Protein AF-A0A2W4VJH7-F1 (afdb_monomer)

Secondary structure (DSSP, 8-state):
----------S-SSHHHHT-HHHHHHHHHHHHHHHS---GGGS-HHHHHHHHHHHHHHHHHHHHHTTTT-S---HHHHHT-HHHHHHHHHHHHHHH------------------------TTS-TT----PPPPP-PPPPPPPPPPPP------PPPPPPPPPPPPPPPPPPPPPPPPPPP---PPP-----PPPPPPPPPP-HHHHHHHHHHHHTTTTTTT--B-GGG-PPPGGGBTTS-HHHHS-HHHHH--TTSPPPTTSTT-S-TTEEEEEEESS-HHHHHHHHHHHTTTTT-EEEEEEEETTEEEEEEE-TTS-EEEEEEEEEETTEEEEEEESS-TT--

Mean predicted aligned error: 19.7 Å

Sequence (345 aa):
MISSHNDASSHRTLKKVFYHPLTLAALGVHAALILTPLNFSRLPLLVKVCVSLTILLAGLLFLVYSGAIARPISPKKILSHPLTWVALGLHALFLTASFSPEPSPIAEEVVEEESAMPVDLLNLSEIATSTPPAEPEAAPPPATPPAEPQLLPTTAPIPTPAPAPTPAPTAAPATPISQPLVNTPAPLQTPQMPIPPQQPAYNPTQDRGIFIQELDSIGEMGLNDLSGLGLPLASAFSKGNAEYFLGPTAIATDFRNPVGVGDADALPPGAASARVIDSQAKDVLKKIKAGYANTGIVFSQVSNYGSEPLYALENTTGETFAFFSLVSFQGSSLMVLWTSNPNGG

Organism: NCBI:txid47253

Nearest PDB structures (foldseek):
  6y2p-assembly1_A  TM=6.210E-01  e=5.633E-01  Escherichia coli K-12
  6y2p-assembly1_B  TM=5.897E-01  e=1.395E+00  Escherichia coli K-12

pLDDT: mean 75.65, std 17.57, range [34.53, 98.5]

Structure (mmCIF, N/CA/C/O backbone):
data_AF-A0A2W4VJH7-F1
#
_entry.id   AF-A0A2W4VJH7-F1
#
loop_
_atom_site.group_PDB
_atom_site.id
_atom_site.type_symbol
_atom_site.label_atom_id
_atom_site.label_alt_id
_atom_site.label_comp_id
_atom_site.label_asym_id
_atom_site.label_entity_id
_atom_site.label_seq_id
_atom_site.pdbx_PDB_ins_code
_atom_site.Cartn_x
_atom_site.Cartn_y
_atom_site.Cartn_z
_atom_site.occupancy
_atom_site.B_iso_or_equiv
_atom_site.auth_seq_id
_atom_site.auth_comp_id
_atom_site.auth_asym_id
_atom_site.auth_atom_id
_atom_site.pdbx_PDB_model_num
ATOM 1 N N . MET A 1 1 ? 31.549 6.182 26.296 1.00 39.53 1 MET A N 1
ATOM 2 C CA . MET A 1 1 ? 31.444 6.140 24.822 1.00 39.53 1 MET A CA 1
ATOM 3 C C . MET A 1 1 ? 32.335 5.015 24.322 1.00 39.53 1 MET A C 1
ATOM 5 O O . MET A 1 1 ? 33.538 5.204 24.234 1.00 39.53 1 MET A O 1
ATOM 9 N N . ILE A 1 2 ? 31.770 3.829 24.101 1.00 34.53 2 ILE A N 1
ATOM 10 C CA . ILE A 1 2 ? 32.470 2.681 23.509 1.00 34.53 2 ILE A CA 1
ATOM 11 C C . ILE A 1 2 ? 31.602 2.258 22.328 1.00 34.53 2 ILE A C 1
ATOM 13 O O . ILE A 1 2 ? 30.455 1.863 22.518 1.00 34.53 2 ILE A O 1
ATOM 17 N N . SER A 1 3 ? 32.124 2.455 21.120 1.00 38.03 3 SER A N 1
ATOM 18 C CA . SER A 1 3 ? 31.459 2.092 19.872 1.00 38.03 3 SER A CA 1
ATOM 19 C C . SER A 1 3 ? 31.711 0.608 19.616 1.00 38.03 3 SER A C 1
ATOM 21 O O . SER A 1 3 ? 32.857 0.201 19.435 1.00 38.03 3 SER A O 1
ATOM 23 N N . SER A 1 4 ? 30.657 -0.203 19.664 1.00 39.59 4 SER A N 1
ATOM 24 C CA . SER A 1 4 ? 30.697 -1.619 19.299 1.00 39.59 4 SER A CA 1
ATOM 25 C C . SER A 1 4 ? 30.180 -1.749 17.867 1.00 39.59 4 SER A C 1
ATOM 27 O O . SER A 1 4 ? 28.991 -1.580 17.604 1.00 39.59 4 SER A O 1
ATOM 29 N N . HIS A 1 5 ? 31.096 -1.977 16.926 1.00 42.12 5 HIS A N 1
ATOM 30 C CA . HIS A 1 5 ? 30.771 -2.416 15.574 1.00 42.12 5 HIS A CA 1
ATOM 31 C C . HIS A 1 5 ? 30.512 -3.924 15.603 1.00 42.12 5 HIS A C 1
ATOM 33 O O . HIS A 1 5 ? 31.426 -4.714 15.825 1.00 42.12 5 HIS A O 1
ATOM 39 N N . ASN A 1 6 ? 29.253 -4.304 15.391 1.00 40.84 6 ASN A N 1
ATOM 40 C CA . ASN A 1 6 ? 28.864 -5.676 15.098 1.00 40.84 6 ASN A CA 1
ATOM 41 C C . ASN A 1 6 ? 28.999 -5.915 13.591 1.00 40.84 6 ASN A C 1
ATOM 43 O O . ASN A 1 6 ? 28.108 -5.572 12.815 1.00 40.84 6 ASN A O 1
ATOM 47 N N . ASP A 1 7 ? 30.109 -6.533 13.196 1.00 44.69 7 ASP A N 1
ATOM 48 C CA . ASP A 1 7 ? 30.253 -7.186 11.899 1.00 44.69 7 ASP A CA 1
ATOM 49 C C . ASP A 1 7 ? 29.544 -8.544 11.939 1.00 44.69 7 ASP A C 1
ATOM 51 O O . ASP A 1 7 ? 30.056 -9.533 12.463 1.00 44.69 7 ASP A O 1
ATOM 55 N N . ALA A 1 8 ? 28.341 -8.599 11.373 1.00 47.53 8 ALA A N 1
ATOM 56 C CA . ALA A 1 8 ? 27.635 -9.850 11.122 1.00 47.53 8 ALA A CA 1
ATOM 57 C C . ALA A 1 8 ? 26.926 -9.796 9.763 1.00 47.53 8 ALA A C 1
ATOM 59 O O . ALA A 1 8 ? 25.707 -9.659 9.678 1.00 47.53 8 ALA A O 1
ATOM 60 N N . SER A 1 9 ? 27.682 -9.921 8.668 1.00 45.84 9 SER A N 1
ATOM 61 C CA . SER A 1 9 ? 27.086 -10.234 7.363 1.00 45.84 9 SER A CA 1
ATOM 62 C C . SER A 1 9 ? 28.032 -11.025 6.453 1.00 45.84 9 SER A C 1
ATOM 64 O O . SER A 1 9 ? 28.748 -10.478 5.629 1.00 45.84 9 SER A O 1
ATOM 66 N N . SER A 1 10 ? 28.018 -12.357 6.564 1.00 44.91 10 SER A N 1
ATOM 67 C CA . SER A 1 10 ? 28.581 -13.213 5.507 1.00 44.91 10 SER A CA 1
ATOM 68 C C . SER A 1 10 ? 27.981 -14.620 5.513 1.00 44.91 10 SER A C 1
ATOM 70 O O . SER A 1 10 ? 28.673 -15.606 5.717 1.00 44.91 10 SER A O 1
ATOM 72 N N . HIS A 1 11 ? 26.658 -14.735 5.335 1.00 40.84 11 HIS A N 1
ATOM 73 C CA . HIS A 1 11 ? 26.035 -16.042 5.041 1.00 40.84 11 HIS A CA 1
ATOM 74 C C . HIS A 1 11 ? 24.757 -15.987 4.175 1.00 40.84 11 HIS A C 1
ATOM 76 O O . HIS A 1 11 ? 24.084 -17.000 3.985 1.00 40.84 11 HIS A O 1
ATOM 82 N N . ARG A 1 12 ? 24.413 -14.830 3.586 1.00 46.53 12 ARG A N 1
ATOM 83 C CA . ARG A 1 12 ? 23.223 -14.651 2.726 1.00 46.53 12 ARG A CA 1
ATOM 84 C C . ARG A 1 12 ? 23.597 -14.449 1.253 1.00 46.53 12 ARG A C 1
ATOM 86 O O . ARG A 1 12 ? 23.454 -13.342 0.753 1.00 46.53 12 ARG A O 1
ATOM 93 N N . THR A 1 13 ? 24.008 -15.483 0.519 1.00 47.22 13 THR A N 1
ATOM 94 C CA . THR A 1 13 ? 24.127 -15.332 -0.954 1.00 47.22 13 THR A CA 1
ATOM 95 C C . THR A 1 13 ? 23.738 -16.537 -1.805 1.00 47.22 13 THR A C 1
ATOM 97 O O . THR A 1 13 ? 23.380 -16.329 -2.958 1.00 47.22 13 THR A O 1
ATOM 100 N N .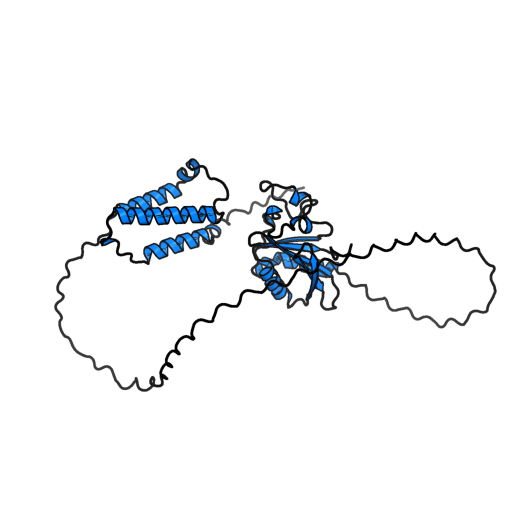 LEU A 1 14 ? 23.672 -17.770 -1.291 1.00 44.97 14 LEU A N 1
ATOM 101 C CA . LEU A 1 14 ? 23.361 -18.916 -2.166 1.00 44.97 14 LEU A CA 1
ATOM 102 C C . LEU A 1 14 ? 21.861 -19.182 -2.375 1.00 44.97 14 LEU A C 1
ATOM 104 O O . LEU A 1 14 ? 21.463 -19.586 -3.463 1.00 44.97 14 LEU A O 1
ATOM 108 N N . LYS A 1 15 ? 20.990 -18.882 -1.399 1.00 43.72 15 LYS A N 1
ATOM 109 C CA . LYS A 1 15 ? 19.545 -19.149 -1.550 1.00 43.72 15 LYS A CA 1
ATOM 110 C C . LYS A 1 15 ? 18.836 -18.204 -2.532 1.00 43.72 15 LYS A C 1
ATOM 112 O O . LYS A 1 15 ? 17.854 -18.610 -3.131 1.00 43.72 15 LYS A O 1
ATOM 117 N N . LYS A 1 16 ? 19.331 -16.982 -2.768 1.00 49.88 16 LYS A N 1
ATOM 118 C CA . LYS A 1 16 ? 18.678 -16.034 -3.699 1.00 49.88 16 LYS A CA 1
ATOM 119 C C . LYS A 1 16 ? 18.880 -16.370 -5.182 1.00 49.88 16 LYS A C 1
ATOM 121 O O . LYS A 1 16 ? 18.094 -15.919 -6.004 1.00 49.88 16 LYS A O 1
ATOM 126 N N . VAL A 1 17 ? 19.887 -17.172 -5.531 1.00 50.00 17 VAL A N 1
ATOM 127 C CA . VAL A 1 17 ? 20.174 -17.504 -6.938 1.00 50.00 17 VAL A CA 1
ATOM 128 C C . VAL A 1 17 ? 19.236 -18.600 -7.466 1.00 50.00 17 VAL A C 1
ATOM 130 O O . VAL A 1 17 ? 18.864 -18.583 -8.638 1.00 50.00 17 VAL A O 1
ATOM 133 N N . PHE A 1 18 ? 18.786 -19.518 -6.604 1.00 45.03 18 PHE A N 1
ATOM 134 C CA . PHE A 1 18 ? 17.978 -20.674 -7.017 1.00 45.03 18 PHE A CA 1
ATOM 135 C C . PHE A 1 18 ? 16.464 -20.427 -7.078 1.00 45.03 18 PHE A C 1
ATOM 137 O O . PHE A 1 18 ? 15.768 -21.192 -7.734 1.00 45.03 18 PHE A O 1
ATOM 144 N N . TYR A 1 19 ? 15.956 -19.357 -6.459 1.00 47.25 19 TYR A N 1
ATOM 145 C CA . TYR A 1 19 ? 14.522 -19.019 -6.468 1.00 47.25 19 TYR A CA 1
ATOM 146 C C . TYR A 1 19 ? 14.177 -17.826 -7.361 1.00 47.25 19 TYR A C 1
ATOM 148 O O . TYR A 1 19 ? 13.056 -17.325 -7.317 1.00 47.25 19 TYR A O 1
ATOM 156 N N . HIS A 1 20 ? 15.117 -17.353 -8.183 1.00 60.59 20 HIS A N 1
ATOM 157 C CA . HIS A 1 20 ? 14.772 -16.330 -9.155 1.00 60.59 20 HIS A CA 1
ATOM 158 C C . HIS A 1 20 ? 13.864 -16.970 -10.220 1.00 60.59 20 HIS A C 1
ATOM 160 O O . HIS A 1 20 ? 14.232 -17.997 -10.795 1.00 60.59 20 HIS A O 1
ATOM 166 N N . PRO A 1 21 ? 12.702 -16.380 -10.553 1.00 57.53 21 PRO A N 1
ATOM 167 C CA . PRO A 1 21 ? 11.822 -16.910 -11.599 1.00 57.53 21 PRO A CA 1
ATOM 168 C C . PRO A 1 21 ? 12.535 -17.078 -12.955 1.00 57.53 21 PRO A C 1
ATOM 170 O O . PRO A 1 21 ? 12.149 -17.925 -13.752 1.00 57.53 21 PRO A O 1
ATOM 173 N N . LEU A 1 22 ? 13.637 -16.346 -13.181 1.00 56.50 22 LEU A N 1
ATOM 174 C CA . LEU A 1 22 ? 14.528 -16.518 -14.328 1.00 56.50 22 LEU A CA 1
ATOM 175 C C . LEU A 1 22 ? 15.260 -17.862 -14.316 1.00 56.50 22 LEU A C 1
ATOM 177 O O . LEU A 1 22 ? 15.348 -18.501 -15.359 1.00 56.50 22 LEU A O 1
ATOM 181 N N . THR A 1 23 ? 15.809 -18.285 -13.172 1.00 58.19 23 THR A N 1
ATOM 182 C CA . THR A 1 23 ? 16.527 -19.560 -13.070 1.00 58.19 23 THR A CA 1
ATOM 183 C C . THR A 1 23 ? 15.561 -20.716 -13.275 1.00 58.19 23 THR A C 1
ATOM 185 O O . THR A 1 23 ? 15.901 -21.647 -13.994 1.00 58.19 23 THR A O 1
ATOM 188 N N . LEU A 1 24 ? 14.335 -20.620 -12.751 1.00 65.56 24 LEU A N 1
ATOM 189 C CA . LEU A 1 24 ? 13.289 -21.625 -12.961 1.00 65.56 24 LEU A CA 1
ATOM 190 C C . LEU A 1 24 ? 12.775 -21.660 -14.408 1.00 65.56 24 LEU A C 1
ATOM 192 O O . LEU A 1 24 ? 12.609 -22.747 -14.954 1.00 65.56 24 LEU A O 1
ATOM 196 N N . ALA A 1 25 ? 12.588 -20.510 -15.062 1.00 66.12 25 ALA A N 1
ATOM 197 C CA . ALA A 1 25 ? 12.203 -20.461 -16.475 1.00 66.12 25 ALA A CA 1
ATOM 198 C C . ALA A 1 25 ? 13.315 -21.002 -17.390 1.00 66.12 25 ALA A C 1
ATOM 200 O O . ALA A 1 25 ? 13.043 -21.788 -18.294 1.00 66.12 25 ALA A O 1
ATOM 201 N N . ALA A 1 26 ? 14.576 -20.648 -17.125 1.00 66.75 26 ALA A N 1
ATOM 202 C CA . ALA A 1 26 ? 15.721 -21.170 -17.867 1.00 66.75 26 ALA A CA 1
ATOM 203 C C . ALA A 1 26 ? 15.884 -22.687 -17.677 1.00 66.75 26 ALA A C 1
ATOM 205 O O . ALA A 1 26 ? 16.140 -23.394 -18.655 1.00 66.75 26 ALA A O 1
ATOM 206 N N . LEU A 1 27 ? 15.678 -23.188 -16.450 1.00 66.06 27 LEU A N 1
ATOM 207 C CA . LEU A 1 27 ? 15.684 -24.621 -16.148 1.00 66.06 27 LEU A CA 1
ATOM 208 C C . LEU A 1 27 ? 14.508 -25.336 -16.821 1.00 66.06 27 LEU A C 1
ATOM 210 O O . LEU A 1 27 ? 14.695 -26.421 -17.352 1.00 66.06 27 LEU A O 1
ATOM 214 N N . GLY A 1 28 ? 13.323 -24.720 -16.843 1.00 72.62 28 GLY A N 1
ATOM 215 C CA . GLY A 1 28 ? 12.127 -25.255 -17.493 1.00 72.62 28 GLY A CA 1
ATOM 216 C C . GLY A 1 28 ? 12.272 -25.349 -19.011 1.00 72.62 28 GLY A C 1
ATOM 217 O O . GLY A 1 28 ? 11.936 -26.376 -19.591 1.00 72.62 28 GLY A O 1
ATOM 218 N N . VAL A 1 29 ? 12.849 -24.330 -19.655 1.00 67.75 29 VAL A N 1
ATOM 219 C CA . VAL A 1 29 ? 13.150 -24.357 -21.096 1.00 67.75 29 VAL A CA 1
ATOM 220 C C . VAL A 1 29 ? 14.245 -25.379 -21.409 1.00 67.75 29 VAL A C 1
ATOM 222 O O . VAL A 1 29 ? 14.106 -26.133 -22.368 1.00 67.75 29 VAL A O 1
ATOM 225 N N . HIS A 1 30 ? 15.298 -25.473 -20.587 1.00 63.59 30 HIS A N 1
ATOM 226 C CA . HIS A 1 30 ? 16.316 -26.519 -20.746 1.00 63.59 30 HIS A CA 1
ATOM 227 C C . HIS A 1 30 ? 15.727 -27.920 -20.557 1.00 63.59 30 HIS A C 1
ATOM 229 O O . HIS A 1 30 ? 15.979 -28.798 -21.376 1.00 63.59 30 HIS A O 1
ATOM 235 N N . ALA A 1 31 ? 14.907 -28.129 -19.527 1.00 62.06 31 ALA A N 1
ATOM 236 C CA . ALA A 1 31 ? 14.246 -29.402 -19.276 1.00 62.06 31 ALA A CA 1
ATOM 237 C C . ALA A 1 31 ? 13.290 -29.765 -20.418 1.00 62.06 31 ALA A C 1
ATOM 239 O O . ALA A 1 31 ? 13.315 -30.900 -20.875 1.00 62.06 31 ALA A O 1
ATOM 240 N N . ALA A 1 32 ? 12.515 -28.810 -20.941 1.00 61.91 32 ALA A N 1
ATOM 241 C CA . ALA A 1 32 ? 11.644 -29.030 -22.092 1.00 61.91 32 ALA A CA 1
ATOM 242 C C . ALA A 1 32 ? 12.436 -29.404 -23.354 1.00 61.91 32 ALA A C 1
ATOM 244 O O . ALA A 1 32 ? 12.014 -30.294 -24.085 1.00 61.91 32 ALA A O 1
ATOM 245 N N . LEU A 1 33 ? 13.600 -28.786 -23.587 1.00 61.31 33 LEU A N 1
ATOM 246 C CA . LEU A 1 33 ? 14.483 -29.113 -24.714 1.00 61.31 33 LEU A CA 1
ATOM 247 C C . LEU A 1 33 ? 15.192 -30.466 -24.561 1.00 61.31 33 LEU A C 1
ATOM 249 O O . LEU A 1 33 ? 15.495 -31.100 -25.565 1.00 61.31 33 LEU A O 1
ATOM 253 N N . ILE A 1 34 ? 15.443 -30.914 -23.328 1.00 56.41 34 ILE A N 1
ATOM 254 C CA . ILE A 1 34 ? 16.020 -32.235 -23.036 1.00 56.41 34 ILE A CA 1
ATOM 255 C C . ILE A 1 34 ? 14.944 -33.333 -23.103 1.00 56.41 34 ILE A C 1
ATOM 257 O O . ILE A 1 34 ? 15.215 -34.433 -23.576 1.00 56.41 34 ILE A O 1
ATOM 261 N N . LEU A 1 35 ? 13.727 -33.044 -22.630 1.00 52.66 35 LEU A N 1
ATOM 262 C CA . LEU A 1 35 ? 12.627 -34.008 -22.502 1.00 52.66 35 LEU A CA 1
ATOM 263 C C . LEU A 1 35 ? 11.748 -34.114 -23.745 1.00 52.66 35 LEU A C 1
ATOM 265 O O . LEU A 1 35 ? 10.992 -35.075 -23.850 1.00 52.66 35 LEU A O 1
ATOM 269 N N . THR A 1 36 ? 11.814 -33.165 -24.682 1.00 55.38 36 THR A N 1
ATOM 270 C CA . THR A 1 36 ? 11.214 -33.370 -26.002 1.00 55.38 36 THR A CA 1
ATOM 271 C C . THR A 1 36 ? 12.221 -34.119 -26.870 1.00 55.38 36 THR A C 1
ATOM 273 O O . THR A 1 36 ? 13.216 -33.525 -27.285 1.00 55.38 36 THR A O 1
ATOM 276 N N . PRO A 1 37 ? 11.998 -35.414 -27.181 1.00 49.00 37 PRO A N 1
ATOM 277 C CA . PRO A 1 37 ? 12.804 -36.137 -28.152 1.00 49.00 37 PRO A CA 1
ATOM 278 C C . PRO A 1 37 ? 12.445 -35.610 -29.540 1.00 49.00 37 PRO A C 1
ATOM 280 O O . PRO A 1 37 ? 11.752 -36.246 -30.336 1.00 49.00 37 PRO A O 1
ATOM 283 N N . LEU A 1 38 ? 12.885 -34.394 -29.836 1.00 59.56 38 LEU A N 1
ATOM 284 C CA . LEU A 1 38 ? 12.916 -33.898 -31.190 1.00 59.56 38 LEU A CA 1
ATOM 285 C C . LEU A 1 38 ? 13.889 -34.821 -31.915 1.00 59.56 38 LEU A C 1
ATOM 287 O O . LEU A 1 38 ? 15.089 -34.834 -31.643 1.00 59.56 38 LEU A O 1
ATOM 291 N N . ASN A 1 39 ? 13.345 -35.667 -32.786 1.00 59.34 39 ASN A N 1
ATOM 292 C CA . ASN A 1 39 ? 14.108 -36.629 -33.563 1.00 59.34 39 ASN A CA 1
ATOM 293 C C . ASN A 1 39 ? 14.891 -35.870 -34.651 1.00 59.34 39 ASN A C 1
ATOM 295 O O . ASN A 1 39 ? 14.589 -35.917 -35.843 1.00 59.34 39 ASN A O 1
ATOM 299 N N . PHE A 1 40 ? 15.885 -35.094 -34.214 1.00 60.50 40 PHE A N 1
ATOM 300 C CA . PHE A 1 40 ? 16.724 -34.224 -35.032 1.00 60.50 40 PHE A CA 1
ATOM 301 C C . PHE A 1 40 ? 17.625 -35.016 -35.981 1.00 60.50 40 PHE A C 1
ATOM 303 O O . PHE A 1 40 ? 18.284 -34.427 -36.833 1.00 60.50 40 PHE A O 1
ATOM 310 N N . SER A 1 41 ? 17.668 -36.340 -35.865 1.00 60.09 41 SER A N 1
ATOM 311 C CA . SER A 1 41 ? 18.449 -37.224 -36.732 1.00 60.09 41 SER A CA 1
ATOM 312 C C . SER A 1 41 ? 18.128 -37.037 -38.224 1.00 60.09 41 SER A C 1
ATOM 314 O O . SER A 1 41 ? 19.014 -37.214 -39.053 1.00 60.09 41 SER A O 1
ATOM 316 N N . ARG A 1 42 ? 16.910 -36.591 -38.573 1.00 64.69 42 ARG A N 1
ATOM 317 C CA . ARG A 1 42 ? 16.476 -36.391 -39.971 1.00 64.69 42 ARG A CA 1
ATOM 318 C C . ARG A 1 42 ? 16.472 -34.948 -40.471 1.00 64.69 42 ARG A C 1
ATOM 320 O O . ARG A 1 42 ? 16.227 -34.724 -41.654 1.00 64.69 42 ARG A O 1
ATOM 327 N N . LEU A 1 43 ? 16.712 -33.963 -39.608 1.00 69.31 43 LEU A N 1
ATOM 328 C CA . LEU A 1 43 ? 16.692 -32.5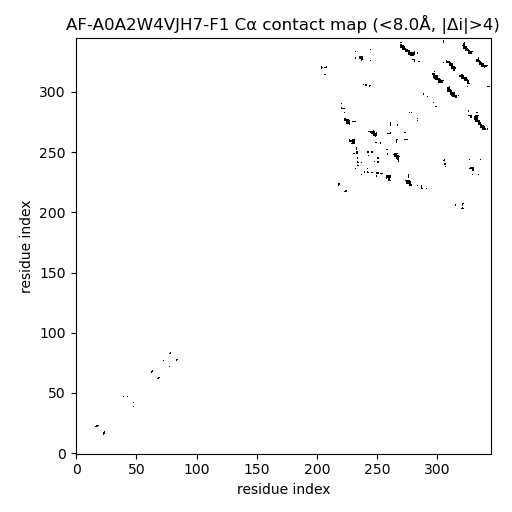63 -40.030 1.00 69.31 43 LEU A CA 1
ATOM 329 C C . LEU A 1 43 ? 18.052 -32.161 -40.619 1.00 69.31 43 LEU A C 1
ATOM 331 O O . LEU A 1 43 ? 19.084 -32.463 -40.012 1.00 69.31 43 LEU A O 1
ATOM 335 N N . PRO A 1 44 ? 18.086 -31.458 -41.766 1.00 78.88 44 PRO A N 1
ATOM 336 C CA . PRO A 1 44 ? 19.334 -30.940 -42.309 1.00 78.88 44 PRO A CA 1
ATOM 337 C C . PRO A 1 44 ? 19.977 -29.976 -41.304 1.00 78.88 44 PRO A C 1
ATOM 339 O O . PRO A 1 44 ? 19.281 -29.236 -40.605 1.00 78.88 44 PRO A O 1
ATOM 342 N N . LEU A 1 45 ? 21.312 -29.977 -41.241 1.00 71.62 45 LEU A N 1
ATOM 343 C CA . LEU A 1 45 ? 22.113 -29.176 -40.302 1.00 71.62 45 LEU A CA 1
ATOM 344 C C . LEU A 1 45 ? 21.652 -27.708 -40.241 1.00 71.62 45 LEU A C 1
ATOM 346 O O . LEU A 1 45 ? 21.515 -27.147 -39.158 1.00 71.62 45 LEU A O 1
ATOM 350 N N . LEU A 1 46 ? 21.336 -27.122 -41.400 1.00 67.38 46 LEU A N 1
ATOM 351 C CA . LEU A 1 46 ? 20.839 -25.752 -41.529 1.00 67.38 46 LEU A CA 1
ATOM 352 C C . LEU A 1 46 ? 19.592 -25.498 -40.665 1.00 67.38 46 LEU A C 1
ATOM 354 O O . LEU A 1 46 ? 19.517 -24.490 -39.969 1.00 67.38 46 LEU A O 1
ATOM 358 N N . VAL A 1 47 ? 18.637 -26.433 -40.652 1.00 71.44 47 VAL A N 1
ATOM 359 C CA . VAL A 1 47 ? 17.393 -26.297 -39.881 1.00 71.44 47 VAL A CA 1
ATOM 360 C C . VAL A 1 47 ? 17.669 -26.403 -38.383 1.00 71.44 47 VAL A C 1
ATOM 362 O O . VAL A 1 47 ? 17.084 -25.651 -37.608 1.00 71.44 47 VAL A O 1
ATOM 365 N N . LYS A 1 48 ? 18.613 -27.257 -37.965 1.00 70.19 48 LYS A N 1
ATOM 366 C CA . LYS A 1 48 ? 19.032 -27.342 -36.554 1.00 70.19 48 LYS A CA 1
ATOM 367 C C . LYS A 1 48 ? 19.609 -26.013 -36.064 1.00 70.19 48 LYS A C 1
ATOM 369 O O . LYS A 1 48 ? 19.233 -25.535 -34.995 1.00 70.19 48 LYS A O 1
ATOM 374 N N . VAL A 1 49 ? 20.470 -25.396 -36.876 1.00 73.31 49 VAL A N 1
ATOM 375 C CA . VAL A 1 49 ? 21.072 -24.089 -36.575 1.00 73.31 49 VAL A CA 1
ATOM 376 C C . VAL A 1 49 ? 20.000 -22.999 -36.513 1.00 73.31 49 VAL A C 1
ATOM 378 O O . VAL A 1 49 ? 19.979 -22.229 -35.555 1.00 73.31 49 VAL A O 1
ATOM 381 N N . CYS A 1 50 ? 19.067 -22.962 -37.469 1.00 71.12 50 CYS A N 1
ATOM 382 C CA . CYS A 1 50 ? 17.973 -21.988 -37.468 1.00 71.12 50 CYS A CA 1
ATOM 383 C C . CYS A 1 50 ? 17.066 -22.120 -36.237 1.00 71.12 50 CYS A C 1
ATOM 385 O O . CYS A 1 50 ? 16.728 -21.108 -35.625 1.00 71.12 50 CYS A O 1
ATOM 387 N N . VAL A 1 51 ? 16.694 -23.340 -35.840 1.00 73.94 51 VAL A N 1
ATOM 388 C CA . VAL A 1 51 ? 15.835 -23.564 -34.664 1.00 73.94 51 VAL A CA 1
ATOM 389 C C . VAL A 1 51 ? 16.557 -23.152 -33.379 1.00 73.94 51 VAL A C 1
ATOM 391 O O . VAL A 1 51 ? 15.992 -22.408 -32.579 1.00 73.94 51 VAL A O 1
ATOM 394 N N . SER A 1 52 ? 17.825 -23.544 -33.216 1.00 73.44 52 SER A N 1
ATOM 395 C CA . SER A 1 52 ? 18.638 -23.152 -32.057 1.00 73.44 52 SER A CA 1
ATOM 396 C C . SER A 1 52 ? 18.805 -21.630 -31.961 1.00 73.44 52 SER A C 1
ATOM 398 O O . SER A 1 52 ? 18.568 -21.050 -30.900 1.00 73.44 52 SER A O 1
ATOM 400 N N . LEU A 1 53 ? 19.112 -20.964 -33.081 1.00 76.00 53 LEU A N 1
ATOM 401 C CA . LEU A 1 53 ? 19.245 -19.507 -33.129 1.00 76.00 53 LEU A CA 1
ATOM 402 C C . LEU A 1 53 ? 17.928 -18.805 -32.778 1.00 76.00 53 LEU A C 1
ATOM 404 O O . LEU A 1 53 ? 17.941 -17.820 -32.047 1.00 76.00 53 LEU A O 1
ATOM 408 N N . THR A 1 54 ? 16.795 -19.324 -33.260 1.00 74.50 54 THR A N 1
ATOM 409 C CA . THR A 1 54 ? 15.467 -18.743 -33.004 1.00 74.50 54 THR A CA 1
ATOM 410 C C . THR A 1 54 ? 15.090 -18.839 -31.527 1.00 74.50 54 THR A C 1
ATOM 412 O O . THR A 1 54 ? 14.605 -17.863 -30.959 1.00 74.50 54 THR A O 1
ATOM 415 N N . ILE A 1 55 ? 15.369 -19.975 -30.879 1.00 76.38 55 ILE A N 1
ATOM 416 C CA . ILE A 1 55 ? 15.141 -20.164 -29.437 1.00 76.38 55 ILE A CA 1
ATOM 417 C C . ILE A 1 55 ? 16.006 -19.191 -28.626 1.00 76.38 55 ILE A C 1
ATOM 419 O O . ILE A 1 55 ? 15.519 -18.564 -27.684 1.00 76.38 55 ILE A O 1
ATOM 423 N N . LEU A 1 56 ? 17.270 -19.013 -29.020 1.00 75.75 56 LEU A N 1
ATOM 424 C CA . LEU A 1 56 ? 18.198 -18.093 -28.360 1.00 75.75 56 LEU A CA 1
ATOM 425 C C . LEU A 1 56 ? 17.744 -16.631 -28.524 1.00 75.75 56 LEU A C 1
ATOM 427 O O . LEU A 1 56 ? 17.722 -15.877 -27.550 1.00 75.75 56 LEU A O 1
ATOM 431 N N . LEU A 1 57 ? 17.298 -16.248 -29.727 1.00 75.44 57 LEU A N 1
ATOM 432 C CA . LEU A 1 57 ? 16.747 -14.918 -30.004 1.00 75.44 57 LEU A CA 1
ATOM 433 C C . LEU A 1 57 ? 15.454 -14.657 -29.217 1.00 75.44 57 LEU A C 1
ATOM 435 O O . LEU A 1 57 ? 15.289 -13.575 -28.659 1.00 75.44 57 LEU A O 1
ATOM 439 N N . ALA A 1 58 ? 14.558 -15.647 -29.144 1.00 72.56 58 ALA A N 1
ATOM 440 C CA . ALA A 1 58 ? 13.303 -15.558 -28.404 1.00 72.56 58 ALA A CA 1
ATOM 441 C C . ALA A 1 58 ? 13.542 -15.428 -26.894 1.00 72.56 58 ALA A C 1
ATOM 443 O O . ALA A 1 58 ? 12.917 -14.588 -26.251 1.00 72.56 58 ALA A O 1
ATOM 444 N N . GLY A 1 59 ? 14.491 -16.187 -26.335 1.00 78.56 59 GLY A N 1
ATOM 445 C CA . GLY A 1 59 ? 14.898 -16.048 -24.935 1.00 78.56 59 GLY A CA 1
ATOM 446 C C . GLY A 1 59 ? 15.483 -14.667 -24.631 1.00 78.56 59 GLY A C 1
ATOM 447 O O . GLY A 1 59 ? 15.158 -14.066 -23.607 1.00 78.56 59 GLY A O 1
ATOM 448 N N . LEU A 1 60 ? 16.292 -14.122 -25.545 1.00 73.69 60 LEU A N 1
ATOM 449 C CA . LEU A 1 60 ? 16.865 -12.782 -25.404 1.00 73.69 60 LEU A CA 1
ATOM 450 C C . LEU A 1 60 ? 15.792 -11.683 -25.493 1.00 73.69 60 LEU A C 1
ATOM 452 O O . LEU A 1 60 ? 15.775 -10.780 -24.660 1.00 73.69 60 LEU A O 1
ATOM 456 N N . LEU A 1 61 ? 14.870 -11.780 -26.456 1.00 71.25 61 LEU A N 1
ATOM 457 C CA . LEU A 1 61 ? 13.720 -10.878 -26.581 1.00 71.25 61 LEU A CA 1
ATOM 458 C C . LEU A 1 61 ? 12.825 -10.934 -25.341 1.00 71.25 61 LEU A C 1
ATOM 460 O O . LEU A 1 61 ? 12.440 -9.885 -24.832 1.00 71.25 61 LEU A O 1
ATOM 464 N N . PHE A 1 62 ? 12.549 -12.131 -24.821 1.00 75.75 62 PHE A N 1
ATOM 465 C CA . PHE A 1 62 ? 11.764 -12.315 -23.602 1.00 75.75 62 PHE A CA 1
ATOM 466 C C . PHE A 1 62 ? 12.424 -11.639 -22.393 1.00 75.75 62 PHE A C 1
ATOM 468 O O . PHE A 1 62 ? 11.750 -10.916 -21.669 1.00 75.75 62 PHE A O 1
ATOM 475 N N . LEU A 1 63 ? 13.743 -11.787 -22.220 1.00 67.81 63 LEU A N 1
ATOM 476 C CA . LEU A 1 63 ? 14.509 -11.135 -21.146 1.00 67.81 63 LEU A CA 1
ATOM 477 C C . LEU A 1 63 ? 14.507 -9.601 -21.235 1.00 67.81 63 LEU A C 1
ATOM 479 O O . LEU A 1 63 ? 14.515 -8.916 -20.209 1.00 67.81 63 LEU A O 1
ATOM 483 N N . VAL A 1 64 ? 14.512 -9.058 -22.455 1.00 68.94 64 VAL A N 1
ATOM 484 C CA . VAL A 1 64 ? 14.383 -7.614 -22.689 1.00 68.94 64 VAL A CA 1
ATOM 485 C C . VAL A 1 64 ? 12.963 -7.150 -22.363 1.00 68.94 64 VAL A C 1
ATOM 487 O O . VAL A 1 64 ? 12.790 -6.157 -21.659 1.00 68.94 64 VAL A O 1
ATOM 490 N N . TYR A 1 65 ? 11.948 -7.881 -22.829 1.00 69.44 65 TYR A N 1
ATOM 491 C CA . TYR A 1 65 ? 10.542 -7.507 -22.665 1.00 69.44 65 TYR A CA 1
ATOM 492 C C . TYR A 1 65 ? 10.048 -7.659 -21.222 1.00 69.44 65 TYR A C 1
ATOM 494 O O . TYR A 1 65 ? 9.228 -6.871 -20.760 1.00 69.44 65 TYR A O 1
ATOM 502 N N . SER A 1 66 ? 10.583 -8.628 -20.477 1.00 65.19 66 SER A N 1
ATOM 503 C CA . SER A 1 66 ? 10.240 -8.859 -19.072 1.00 65.19 66 SER A CA 1
ATOM 504 C C . SER A 1 66 ? 10.872 -7.841 -18.113 1.00 65.19 66 SER A C 1
ATOM 506 O O . SER A 1 66 ? 10.809 -8.032 -16.901 1.00 65.19 66 SER A O 1
ATOM 508 N N . GLY A 1 67 ? 11.552 -6.805 -18.622 1.00 57.50 67 GLY A N 1
ATOM 509 C CA . GLY A 1 67 ? 12.199 -5.775 -17.805 1.00 57.50 67 GLY A CA 1
ATOM 510 C C . GLY A 1 67 ? 13.395 -6.273 -16.984 1.00 57.50 67 GLY A C 1
ATOM 511 O O . GLY A 1 67 ? 13.963 -5.511 -16.205 1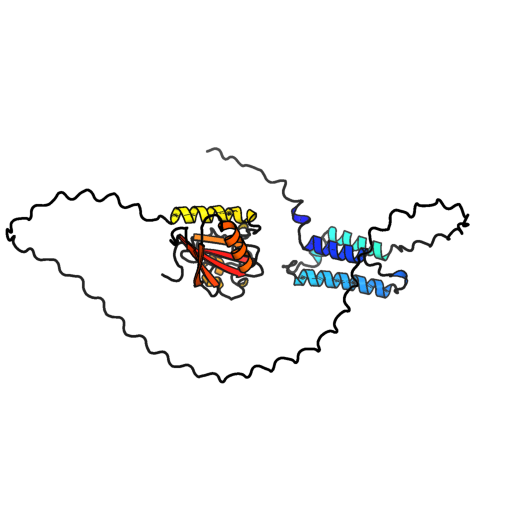.00 57.50 67 GLY A O 1
ATOM 512 N N . ALA A 1 68 ? 13.825 -7.528 -17.173 1.00 56.75 68 ALA A N 1
ATOM 513 C CA . ALA A 1 68 ? 14.958 -8.108 -16.448 1.00 56.75 68 ALA A CA 1
ATOM 514 C C . ALA A 1 68 ? 16.286 -7.430 -16.830 1.00 56.75 68 ALA A C 1
ATOM 516 O O . ALA A 1 68 ? 17.241 -7.419 -16.054 1.00 56.75 68 ALA A O 1
ATOM 517 N N . ILE A 1 69 ? 16.331 -6.812 -18.012 1.00 56.84 69 ILE A N 1
ATOM 518 C CA . ILE A 1 69 ? 17.435 -5.984 -18.491 1.00 56.84 69 ILE A CA 1
ATOM 519 C C . ILE A 1 69 ? 16.952 -4.524 -18.542 1.00 56.84 69 ILE A C 1
ATOM 521 O O . ILE A 1 69 ? 16.798 -3.929 -19.602 1.00 56.84 69 ILE A O 1
ATOM 525 N N . ALA A 1 70 ? 16.687 -3.926 -17.376 1.00 45.91 70 ALA A N 1
ATOM 526 C CA . ALA A 1 70 ? 16.171 -2.551 -17.262 1.00 45.91 70 ALA A CA 1
ATOM 527 C C . ALA A 1 70 ? 17.168 -1.450 -17.692 1.00 45.91 70 ALA A C 1
ATOM 529 O O . ALA A 1 70 ? 16.857 -0.261 -17.645 1.00 45.91 70 ALA A O 1
ATOM 530 N N . ARG A 1 71 ? 18.392 -1.807 -18.097 1.00 57.53 71 ARG A N 1
ATOM 531 C CA . ARG A 1 71 ? 19.383 -0.863 -18.631 1.00 57.53 71 ARG A CA 1
ATOM 532 C C . ARG A 1 71 ? 19.909 -1.394 -19.958 1.00 57.53 71 ARG A C 1
ATOM 534 O O . ARG A 1 71 ? 20.208 -2.582 -20.015 1.00 57.53 71 ARG A O 1
ATOM 541 N N . PRO A 1 72 ? 20.101 -0.552 -20.988 1.00 54.31 72 PRO A N 1
ATOM 542 C CA . PRO A 1 72 ? 20.790 -0.959 -22.207 1.00 54.31 72 PRO A CA 1
ATOM 543 C C . PRO A 1 72 ? 22.215 -1.385 -21.838 1.00 54.31 72 PRO A C 1
ATOM 545 O O . PRO A 1 72 ? 23.102 -0.561 -21.603 1.00 54.31 72 PRO A O 1
ATOM 548 N N . ILE A 1 73 ? 22.429 -2.693 -21.701 1.00 57.72 73 ILE A N 1
ATOM 549 C CA . ILE A 1 73 ? 23.745 -3.236 -21.400 1.00 57.72 73 ILE A CA 1
ATOM 550 C C . ILE A 1 73 ? 24.535 -3.149 -22.700 1.00 57.72 73 ILE A C 1
ATOM 552 O O . ILE A 1 73 ? 24.185 -3.769 -23.701 1.00 57.72 73 ILE A O 1
ATOM 556 N N . SER A 1 74 ? 25.604 -2.355 -22.686 1.00 69.81 74 SER A N 1
ATOM 557 C CA . SER A 1 74 ? 26.557 -2.297 -23.793 1.00 69.81 74 SER A CA 1
ATOM 558 C C . SER A 1 74 ? 26.981 -3.725 -24.180 1.00 69.81 74 SER A C 1
ATOM 560 O O . SER A 1 74 ? 27.400 -4.481 -23.296 1.00 69.81 74 SER A O 1
ATOM 562 N N . PRO A 1 75 ? 26.923 -4.109 -25.471 1.00 62.69 75 PRO A N 1
ATOM 563 C CA . PRO A 1 75 ? 27.215 -5.475 -25.921 1.00 62.69 75 PRO A CA 1
ATOM 564 C C . PRO A 1 75 ? 28.626 -5.932 -25.525 1.00 62.69 75 PRO A C 1
ATOM 566 O O . PRO A 1 75 ? 28.856 -7.113 -25.270 1.00 62.69 75 PRO A O 1
ATOM 569 N N . LYS A 1 76 ? 29.559 -4.984 -25.354 1.00 72.75 76 LYS A N 1
ATOM 570 C CA . LYS A 1 76 ? 30.918 -5.250 -24.860 1.00 72.75 76 LYS A CA 1
ATOM 571 C C . LYS A 1 76 ? 30.927 -5.838 -23.445 1.00 72.75 76 LYS A C 1
ATOM 573 O O . LYS A 1 76 ? 31.777 -6.663 -23.138 1.00 72.75 76 LYS A O 1
ATOM 578 N N . LYS A 1 77 ? 29.977 -5.434 -22.594 1.00 71.88 77 LYS A N 1
ATOM 579 C CA . LYS A 1 77 ? 29.891 -5.857 -21.188 1.00 71.88 77 LYS A CA 1
ATOM 580 C C . LYS A 1 77 ? 29.269 -7.250 -21.036 1.00 71.88 77 LYS A C 1
ATOM 582 O O . LYS A 1 77 ? 29.632 -7.989 -20.126 1.00 71.88 77 LYS A O 1
ATOM 587 N N . ILE A 1 78 ? 28.371 -7.618 -21.953 1.00 66.94 78 ILE A N 1
ATOM 588 C CA . ILE A 1 78 ? 27.763 -8.957 -22.016 1.00 66.94 78 ILE A CA 1
ATOM 589 C C . ILE A 1 78 ? 28.797 -9.985 -22.488 1.00 66.94 78 ILE A C 1
ATOM 591 O O . ILE A 1 78 ? 28.926 -11.050 -21.881 1.00 66.94 78 ILE A O 1
ATOM 595 N N . LEU A 1 79 ? 29.580 -9.646 -23.522 1.00 69.94 79 LEU A N 1
ATOM 596 C CA . LEU A 1 79 ? 30.646 -10.516 -24.026 1.00 69.94 79 LEU A CA 1
ATOM 597 C C . LEU A 1 79 ? 31.821 -10.661 -23.053 1.00 69.94 79 LEU A C 1
ATOM 599 O O . LEU A 1 79 ? 32.558 -11.627 -23.160 1.00 69.94 79 LEU A O 1
ATOM 603 N N . SER A 1 80 ? 32.023 -9.755 -22.096 1.00 71.31 80 SER A N 1
ATOM 604 C CA . SER A 1 80 ? 33.082 -9.921 -21.088 1.00 71.31 80 SER A CA 1
ATOM 605 C C . SER A 1 80 ? 32.698 -10.848 -19.931 1.00 71.31 80 SER A C 1
ATOM 607 O O . SER A 1 80 ? 33.545 -11.148 -19.093 1.00 71.31 80 SER A O 1
ATOM 609 N N . HIS A 1 81 ? 31.437 -11.285 -19.838 1.00 70.44 81 HIS A N 1
ATOM 610 C CA . HIS A 1 81 ? 31.005 -12.121 -18.722 1.00 70.44 81 HIS A CA 1
ATOM 611 C C . HIS A 1 81 ? 31.442 -13.582 -18.952 1.00 70.44 81 HIS A C 1
ATOM 613 O O . HIS A 1 81 ? 31.089 -14.163 -19.981 1.00 70.44 81 HIS A O 1
ATOM 619 N N . PRO A 1 82 ? 32.170 -14.219 -18.014 1.00 68.06 82 PRO A N 1
ATOM 620 C CA . PRO A 1 82 ? 32.703 -15.572 -18.209 1.00 68.06 82 PRO A CA 1
ATOM 621 C C . PRO A 1 82 ? 31.592 -16.610 -18.430 1.00 68.06 82 PRO A C 1
ATOM 623 O O . PRO A 1 82 ? 31.743 -17.522 -19.236 1.00 68.06 82 PRO A O 1
ATOM 626 N N . LEU A 1 83 ? 30.434 -16.416 -17.789 1.00 63.03 83 LEU A N 1
ATOM 627 C CA . LEU A 1 83 ? 29.249 -17.259 -17.985 1.00 63.03 83 LEU A CA 1
ATOM 628 C C . LEU A 1 83 ? 28.736 -17.251 -19.437 1.00 63.03 83 LEU A C 1
ATOM 630 O O . LEU A 1 83 ? 28.275 -18.281 -19.919 1.00 63.03 83 LEU A O 1
ATOM 634 N N . THR A 1 84 ? 28.849 -16.120 -20.143 1.00 71.38 84 THR A N 1
ATOM 635 C CA . THR A 1 84 ? 28.443 -16.005 -21.552 1.00 71.38 84 THR A CA 1
ATOM 636 C C . THR A 1 84 ? 29.319 -16.887 -22.439 1.00 71.38 84 THR A C 1
ATOM 638 O O . THR A 1 84 ? 28.807 -17.586 -23.309 1.00 71.38 84 THR A O 1
ATOM 641 N N . TRP A 1 85 ? 30.630 -16.916 -22.185 1.00 79.31 85 TRP A N 1
ATOM 642 C CA . TRP A 1 85 ? 31.564 -17.776 -22.916 1.00 79.31 85 TRP A CA 1
ATOM 643 C C . TRP A 1 85 ? 31.352 -19.257 -22.626 1.00 79.31 85 TRP A C 1
ATOM 645 O O . TRP A 1 85 ? 31.419 -20.062 -23.550 1.00 79.31 85 TRP A O 1
ATOM 655 N N . VAL A 1 86 ? 31.044 -19.619 -21.377 1.00 75.00 86 VAL A N 1
ATOM 656 C CA . VAL A 1 86 ? 30.704 -21.005 -21.020 1.00 75.00 86 VAL A CA 1
ATOM 657 C C . VAL A 1 86 ? 29.430 -21.450 -21.739 1.00 75.00 86 VAL A C 1
ATOM 659 O O . VAL A 1 86 ? 29.417 -22.522 -22.336 1.00 75.00 86 VAL A O 1
ATOM 662 N N . ALA A 1 87 ? 28.384 -20.617 -21.752 1.00 75.44 87 ALA A N 1
ATOM 663 C CA . ALA A 1 87 ? 27.137 -20.926 -22.451 1.00 75.44 87 ALA A CA 1
ATOM 664 C C . ALA A 1 87 ? 27.338 -21.064 -23.971 1.00 75.44 87 ALA A C 1
ATOM 666 O O . ALA A 1 87 ? 26.802 -21.991 -24.583 1.00 75.44 87 ALA A O 1
ATOM 667 N N . LEU A 1 88 ? 28.144 -20.177 -24.565 1.00 75.75 88 LEU A N 1
ATOM 668 C CA . LEU A 1 88 ? 28.476 -20.207 -25.990 1.00 75.75 88 LEU A CA 1
ATOM 669 C C . LEU A 1 88 ? 29.333 -21.432 -26.348 1.00 75.75 88 LEU A C 1
ATOM 671 O O . LEU A 1 88 ? 29.078 -22.089 -27.354 1.00 75.75 88 LEU A O 1
ATOM 675 N N . GLY A 1 89 ? 30.308 -21.772 -25.501 1.00 80.38 89 GLY A N 1
ATOM 676 C CA . GLY A 1 89 ? 31.151 -22.956 -25.655 1.00 80.38 89 GLY A CA 1
ATOM 677 C C . GLY A 1 89 ? 30.357 -24.254 -25.531 1.00 80.38 89 GLY A C 1
ATOM 678 O O . GLY A 1 89 ? 30.526 -25.151 -26.351 1.00 80.38 89 GLY A O 1
ATOM 679 N N . LEU A 1 90 ? 29.433 -24.333 -24.570 1.00 74.69 90 LEU A N 1
ATOM 680 C CA . LEU A 1 90 ? 28.539 -25.478 -24.412 1.00 74.69 90 LEU A CA 1
ATOM 681 C C . LEU A 1 90 ? 27.618 -25.639 -25.634 1.00 74.69 90 LEU A C 1
ATOM 683 O O . LEU A 1 90 ? 27.456 -26.747 -26.134 1.00 74.69 90 LEU A O 1
ATOM 687 N N . HIS A 1 91 ? 27.071 -24.541 -26.167 1.00 74.50 91 HIS A N 1
ATOM 688 C CA . HIS A 1 91 ? 26.289 -24.577 -27.410 1.00 74.50 91 HIS A CA 1
ATOM 689 C C . HIS A 1 91 ? 27.126 -25.040 -28.609 1.00 74.50 91 HIS A C 1
ATOM 691 O O . HIS A 1 91 ? 26.671 -25.879 -29.383 1.00 74.50 91 HIS A O 1
ATOM 697 N N . ALA A 1 92 ? 28.358 -24.547 -28.753 1.00 74.75 92 ALA A N 1
ATOM 698 C CA . ALA A 1 92 ? 29.263 -24.994 -29.811 1.00 74.75 92 ALA A CA 1
ATOM 699 C C . ALA A 1 92 ? 29.622 -26.486 -29.670 1.00 74.75 92 ALA A C 1
ATOM 701 O O . ALA A 1 92 ? 29.676 -27.210 -30.667 1.00 74.75 92 ALA A O 1
ATOM 702 N N . LEU A 1 93 ? 29.801 -26.969 -28.436 1.00 76.44 93 LEU A N 1
ATOM 703 C CA . LEU A 1 93 ? 30.018 -28.384 -28.140 1.00 76.44 93 LEU A CA 1
ATOM 704 C C . LEU A 1 93 ? 28.805 -29.227 -28.561 1.00 76.44 93 LEU A C 1
ATOM 706 O O . LEU A 1 93 ? 28.975 -30.224 -29.251 1.00 76.44 93 LEU A O 1
ATOM 710 N N . PHE A 1 94 ? 27.580 -28.804 -28.234 1.00 73.81 94 PHE A N 1
ATOM 711 C CA . PHE A 1 94 ? 26.361 -29.504 -28.661 1.00 73.81 94 PHE A CA 1
ATOM 712 C C . PHE A 1 94 ? 26.147 -29.496 -30.181 1.00 73.81 94 PHE A C 1
ATOM 714 O O . PHE A 1 94 ? 25.569 -30.437 -30.717 1.00 73.81 94 PHE A O 1
ATOM 721 N N . LEU A 1 95 ? 26.618 -28.464 -30.886 1.00 73.19 95 LEU A N 1
ATOM 722 C CA . LEU A 1 95 ? 26.554 -28.410 -32.351 1.00 73.19 95 LEU A CA 1
ATOM 723 C C . LEU A 1 95 ? 27.586 -29.322 -33.032 1.00 73.19 95 LEU A C 1
ATOM 725 O O . LEU A 1 95 ? 27.367 -29.734 -34.170 1.00 73.19 95 LEU A O 1
ATOM 729 N N . THR A 1 96 ? 28.702 -29.620 -32.364 1.00 74.94 96 THR A N 1
ATOM 730 C CA . THR A 1 96 ? 29.813 -30.411 -32.926 1.00 74.94 96 THR A CA 1
ATOM 731 C C . THR A 1 96 ? 29.803 -31.871 -32.480 1.00 74.94 96 THR A C 1
ATOM 733 O O . THR A 1 96 ? 30.206 -32.746 -33.247 1.00 74.94 96 THR A O 1
ATOM 736 N N . ALA A 1 97 ? 29.306 -32.164 -31.279 1.00 70.62 97 ALA A N 1
ATOM 737 C CA . ALA A 1 97 ? 29.157 -33.521 -30.781 1.00 70.62 97 ALA A CA 1
ATOM 738 C C . ALA A 1 97 ? 27.999 -34.226 -31.508 1.00 70.62 97 ALA A C 1
ATOM 740 O O . ALA A 1 97 ? 26.821 -34.010 -31.226 1.00 70.62 97 ALA A O 1
ATOM 741 N N . SER A 1 98 ? 28.338 -35.091 -32.464 1.00 58.28 98 SER A N 1
ATOM 742 C CA . SER A 1 98 ? 27.371 -35.990 -33.095 1.00 58.28 98 SER A CA 1
ATOM 743 C C . SER A 1 98 ? 27.031 -37.123 -32.130 1.00 58.28 98 SER A C 1
ATOM 745 O O . SER A 1 98 ? 27.704 -38.147 -32.104 1.00 58.28 98 SER A O 1
ATOM 747 N N . PHE A 1 99 ? 25.977 -36.949 -31.334 1.00 59.69 99 PHE A N 1
ATOM 748 C CA . PHE A 1 99 ? 25.407 -38.009 -30.493 1.00 59.69 99 PHE A CA 1
ATOM 749 C C . PHE A 1 99 ? 24.587 -39.008 -31.323 1.00 59.69 99 PHE A C 1
ATOM 751 O O . PHE A 1 99 ? 23.420 -39.256 -31.029 1.00 59.69 99 PHE A O 1
ATOM 758 N N . SER A 1 100 ? 25.168 -39.562 -32.386 1.00 55.44 100 SER A N 1
ATOM 759 C CA . SER A 1 100 ? 24.624 -40.776 -32.988 1.00 55.44 100 SER A CA 1
ATOM 760 C C . SER A 1 100 ? 25.183 -41.949 -32.190 1.00 55.44 100 SER A C 1
ATOM 762 O O . SER A 1 100 ? 26.360 -42.260 -32.368 1.00 55.44 100 SER A O 1
ATOM 764 N N . PRO A 1 101 ? 24.402 -42.600 -31.305 1.00 54.09 101 PRO A N 1
ATOM 765 C CA . PRO A 1 101 ? 24.745 -43.954 -30.920 1.00 54.09 101 PRO A CA 1
ATOM 766 C C . PRO A 1 101 ? 24.713 -44.766 -32.213 1.00 54.09 101 PRO A C 1
ATOM 768 O O . PRO A 1 101 ? 23.667 -44.906 -32.850 1.00 54.09 101 PRO A O 1
ATOM 771 N N . GLU A 1 102 ? 25.887 -45.203 -32.656 1.00 58.03 102 GLU A N 1
ATOM 772 C CA . GLU A 1 102 ? 25.992 -46.234 -33.675 1.00 58.03 102 GLU A CA 1
ATOM 773 C C . GLU A 1 102 ? 25.135 -47.404 -33.173 1.00 58.03 102 GLU A C 1
ATOM 775 O O . GLU A 1 102 ? 25.337 -47.841 -32.036 1.00 58.03 102 GLU A O 1
ATOM 780 N N . PRO A 1 103 ? 24.086 -47.815 -33.908 1.00 58.44 103 PRO A N 1
ATOM 781 C CA . PRO A 1 103 ? 23.211 -48.872 -33.441 1.00 58.44 103 PRO A CA 1
ATOM 782 C C . PRO A 1 103 ? 24.065 -50.125 -33.292 1.00 58.44 103 PRO A C 1
ATOM 784 O O . PRO A 1 103 ? 24.521 -50.687 -34.287 1.00 58.44 103 PRO A O 1
ATOM 787 N N . SER A 1 104 ? 24.313 -50.524 -32.042 1.00 62.81 104 SER A N 1
ATOM 788 C CA . SER A 1 104 ? 24.974 -51.786 -31.746 1.00 62.81 104 SER A CA 1
ATOM 789 C C . SER A 1 104 ? 24.251 -52.882 -32.527 1.00 62.81 104 SER A C 1
ATOM 791 O O . SER A 1 104 ? 23.017 -52.936 -32.467 1.00 62.81 104 SER A O 1
ATOM 793 N N . PRO A 1 105 ? 24.977 -53.721 -33.284 1.00 59.59 105 PRO A N 1
ATOM 794 C CA . PRO A 1 105 ? 24.364 -54.807 -34.023 1.00 59.59 105 PRO A CA 1
ATOM 795 C C . PRO A 1 105 ? 23.604 -55.673 -33.024 1.00 59.59 105 PRO A C 1
ATOM 797 O O . PRO A 1 105 ? 24.178 -56.183 -32.062 1.00 59.59 105 PRO A O 1
ATOM 800 N N . ILE A 1 106 ? 22.292 -55.753 -33.226 1.00 62.56 106 ILE A N 1
ATOM 801 C CA . ILE A 1 106 ? 21.389 -56.597 -32.456 1.00 62.56 106 ILE A CA 1
ATOM 802 C C . ILE A 1 106 ? 21.897 -58.025 -32.645 1.00 62.56 106 ILE A C 1
ATOM 804 O O . ILE A 1 106 ? 21.793 -58.582 -33.736 1.00 62.56 106 ILE A O 1
ATOM 808 N N . ALA A 1 107 ? 22.517 -58.578 -31.605 1.00 59.34 107 ALA A N 1
ATOM 809 C CA . ALA A 1 107 ? 22.772 -60.002 -31.535 1.00 59.34 107 ALA A CA 1
ATOM 810 C C . ALA A 1 107 ? 21.404 -60.688 -31.461 1.00 59.34 107 ALA A C 1
ATOM 812 O O . ALA A 1 107 ? 20.605 -60.372 -30.580 1.00 59.34 107 ALA A O 1
ATOM 813 N N . GLU A 1 108 ? 21.119 -61.560 -32.426 1.00 58.47 108 GLU A N 1
ATOM 814 C CA . GLU A 1 108 ? 19.952 -62.439 -32.423 1.00 58.47 108 GLU A CA 1
ATOM 815 C C . GLU A 1 108 ? 19.984 -63.294 -31.148 1.00 58.47 108 GLU A C 1
ATOM 817 O O . GLU A 1 108 ? 20.750 -64.250 -31.036 1.00 58.47 108 GLU A O 1
ATOM 822 N N . GLU A 1 109 ? 19.185 -62.906 -30.156 1.00 57.44 109 GLU A N 1
ATOM 823 C CA . GLU A 1 109 ? 18.973 -63.680 -28.940 1.00 57.44 109 GLU A CA 1
ATOM 824 C C . GLU A 1 109 ? 17.956 -64.783 -29.256 1.00 57.44 109 GLU A C 1
ATOM 826 O O . GLU A 1 109 ? 16.785 -64.536 -29.552 1.00 57.44 109 GLU A O 1
ATOM 831 N N . VAL A 1 110 ? 18.468 -66.012 -29.280 1.00 57.03 110 VAL A N 1
ATOM 832 C CA . VAL A 1 110 ? 17.725 -67.257 -29.463 1.00 57.03 110 VAL A CA 1
ATOM 833 C C . VAL A 1 110 ? 16.739 -67.416 -28.307 1.00 57.03 110 VAL A C 1
ATOM 835 O O . VAL A 1 110 ? 17.131 -67.486 -27.147 1.00 57.03 110 VAL A O 1
ATOM 838 N N . VAL A 1 111 ? 15.452 -67.474 -28.644 1.00 52.22 111 VAL A N 1
ATOM 839 C CA . VAL A 1 111 ? 14.356 -67.756 -27.714 1.00 52.22 111 VAL A CA 1
ATOM 840 C C . VAL A 1 111 ? 14.424 -69.232 -27.310 1.00 52.22 111 VAL A C 1
ATOM 842 O O . VAL A 1 111 ? 14.086 -70.098 -28.115 1.00 52.22 111 VAL A O 1
ATOM 845 N N . GLU A 1 112 ? 14.840 -69.522 -26.075 1.00 48.12 112 GLU A N 1
ATOM 846 C CA . GLU A 1 112 ? 14.518 -70.789 -25.410 1.00 48.12 112 GLU A CA 1
ATOM 847 C C . GLU A 1 112 ? 13.229 -70.625 -24.594 1.00 48.12 112 GLU A C 1
ATOM 849 O O . GLU A 1 112 ? 13.112 -69.768 -23.717 1.00 48.12 112 GLU A O 1
ATOM 854 N N . GLU A 1 113 ? 12.240 -71.450 -24.937 1.00 58.41 113 GLU A N 1
ATOM 855 C CA . GLU A 1 113 ? 11.047 -71.702 -24.139 1.00 58.41 113 GLU A CA 1
ATOM 856 C C . GLU A 1 113 ? 11.441 -72.381 -22.823 1.00 58.41 113 GLU A C 1
ATOM 858 O O . GLU A 1 113 ? 11.897 -73.521 -22.840 1.00 58.41 113 GLU A O 1
ATOM 863 N N . GLU A 1 114 ? 11.155 -71.763 -21.676 1.00 45.28 114 GLU A N 1
ATOM 864 C CA . GLU A 1 114 ? 10.984 -72.528 -20.440 1.00 45.28 114 GLU A CA 1
ATOM 865 C C . GLU A 1 114 ? 9.788 -72.050 -19.607 1.00 45.28 114 GLU A C 1
ATOM 867 O O . GLU A 1 114 ? 9.761 -70.978 -19.010 1.00 45.28 114 GLU A O 1
ATOM 872 N N . SER A 1 115 ? 8.809 -72.955 -19.576 1.00 46.41 115 SER A N 1
ATOM 873 C CA . SER A 1 115 ? 8.113 -73.454 -18.391 1.00 46.41 115 SER A CA 1
ATOM 874 C C . SER A 1 115 ? 7.283 -72.477 -17.551 1.00 46.41 115 SER A C 1
ATOM 876 O O . SER A 1 115 ? 7.742 -71.762 -16.662 1.00 46.41 115 SER A O 1
ATOM 878 N N . ALA A 1 116 ? 5.980 -72.578 -17.799 1.00 48.34 116 ALA A N 1
ATOM 879 C CA . ALA A 1 116 ? 4.888 -72.030 -17.021 1.00 48.34 116 ALA A CA 1
ATOM 880 C C . ALA A 1 116 ? 4.911 -72.475 -15.544 1.00 48.34 116 ALA A C 1
ATOM 882 O O . ALA A 1 116 ? 4.812 -73.662 -15.233 1.00 4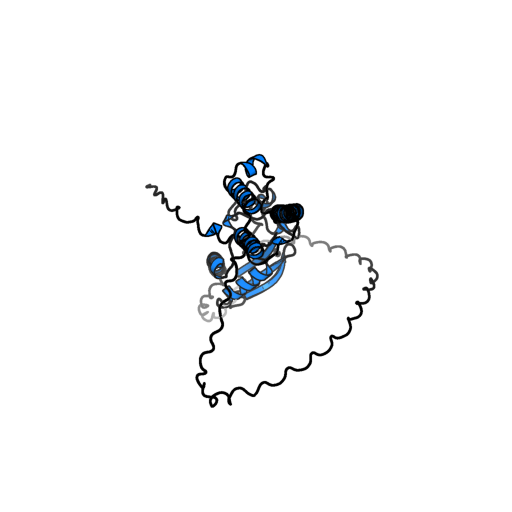8.34 116 ALA A O 1
ATOM 883 N N . MET A 1 117 ? 4.905 -71.502 -14.629 1.00 47.09 117 MET A N 1
ATOM 884 C CA . MET A 1 117 ? 4.382 -71.687 -13.273 1.00 47.09 117 MET A CA 1
ATOM 885 C C . MET A 1 117 ? 2.875 -71.369 -13.259 1.00 47.09 117 MET A C 1
ATOM 887 O O . MET A 1 117 ? 2.480 -70.311 -13.757 1.00 47.09 117 MET A O 1
ATOM 891 N N . PRO A 1 118 ? 2.019 -72.238 -12.689 1.00 52.31 118 PRO A N 1
ATOM 892 C CA . PRO A 1 118 ? 0.598 -71.953 -12.534 1.00 52.31 118 PRO A CA 1
ATOM 893 C C . PRO A 1 118 ? 0.396 -70.907 -11.431 1.00 52.31 118 PRO A C 1
ATOM 895 O O . PRO A 1 118 ? 0.599 -71.184 -10.250 1.00 52.31 118 PRO A O 1
ATOM 898 N N . VAL A 1 119 ? 0.006 -69.694 -11.822 1.00 51.19 119 VAL A N 1
ATOM 899 C CA . VAL A 1 119 ? -0.428 -68.648 -10.889 1.00 51.19 119 VAL A CA 1
ATOM 900 C C . VAL A 1 119 ? -1.911 -68.853 -10.590 1.00 51.19 119 VAL A C 1
ATOM 902 O O . VAL A 1 119 ? -2.744 -68.947 -11.489 1.00 51.19 119 VAL A O 1
ATOM 905 N N . ASP A 1 120 ? -2.194 -68.968 -9.299 1.00 49.03 120 ASP A N 1
ATOM 906 C CA . ASP A 1 120 ? -3.471 -69.290 -8.673 1.00 49.03 120 ASP A CA 1
ATOM 907 C C . ASP A 1 120 ? -4.584 -68.289 -9.061 1.00 49.03 120 ASP A C 1
ATOM 909 O O . ASP A 1 120 ? -4.535 -67.104 -8.728 1.00 49.03 120 ASP A O 1
ATOM 913 N N . LEU A 1 121 ? -5.589 -68.767 -9.804 1.00 54.06 121 LEU A N 1
ATOM 914 C CA . LEU A 1 121 ? -6.679 -67.980 -10.409 1.00 54.06 121 LEU A CA 1
ATOM 915 C C . LEU A 1 121 ? -7.857 -67.698 -9.454 1.00 54.06 121 LEU A C 1
ATOM 917 O O . LEU A 1 121 ? -8.892 -67.190 -9.884 1.00 54.06 121 LEU A O 1
ATOM 921 N N . LEU A 1 122 ? -7.732 -68.012 -8.164 1.00 51.91 122 LEU A N 1
ATOM 922 C CA . LEU A 1 122 ? -8.833 -67.906 -7.197 1.00 51.91 122 LEU A CA 1
ATOM 923 C C . LEU A 1 122 ? -8.924 -66.562 -6.452 1.00 51.91 122 LEU A C 1
ATOM 925 O O . LEU A 1 122 ? -9.745 -66.439 -5.548 1.00 51.91 122 LEU A O 1
ATOM 929 N N . ASN A 1 123 ? -8.149 -65.539 -6.835 1.00 51.38 123 ASN A N 1
ATOM 930 C CA . ASN A 1 123 ? -8.127 -64.253 -6.119 1.00 51.38 123 ASN A CA 1
ATOM 931 C C . ASN A 1 123 ? -8.360 -63.012 -7.006 1.00 51.38 123 ASN A C 1
ATOM 933 O O . ASN A 1 123 ? -7.681 -61.998 -6.863 1.00 51.38 123 ASN A O 1
ATOM 937 N N . LEU A 1 124 ? -9.309 -63.091 -7.949 1.00 50.12 124 LEU A N 1
ATOM 938 C CA . LEU A 1 124 ? -9.691 -61.960 -8.817 1.00 50.12 124 LEU A CA 1
ATOM 939 C C . LEU A 1 124 ? -11.202 -61.659 -8.853 1.00 50.12 124 LEU A C 1
ATOM 941 O O . LEU A 1 124 ? -11.639 -60.806 -9.621 1.00 50.12 124 LEU A O 1
ATOM 945 N N . SER A 1 125 ? -12.022 -62.303 -8.019 1.00 55.81 125 SER A N 1
ATOM 946 C CA . SER A 1 125 ? -13.482 -62.115 -8.047 1.00 55.81 125 SER A CA 1
ATOM 947 C C . SER A 1 125 ? -14.000 -60.850 -7.342 1.00 55.81 125 SER A C 1
ATOM 949 O O . SER A 1 125 ? -15.209 -60.650 -7.309 1.00 55.81 125 SER A O 1
ATOM 951 N N . GLU A 1 126 ? -13.136 -59.979 -6.805 1.00 53.31 126 GLU A N 1
ATOM 952 C CA . GLU A 1 126 ? -13.567 -58.814 -6.005 1.00 53.31 126 GLU A CA 1
ATOM 953 C C . GLU A 1 126 ? -13.402 -57.442 -6.694 1.00 53.31 126 GLU A C 1
ATOM 955 O O . GLU A 1 126 ? -13.646 -56.405 -6.085 1.00 53.31 126 GLU A O 1
ATOM 960 N N . ILE A 1 127 ? -13.054 -57.395 -7.988 1.00 54.44 127 ILE A N 1
ATOM 961 C CA . ILE A 1 127 ? -12.934 -56.132 -8.747 1.00 54.44 127 ILE A CA 1
ATOM 962 C C . ILE A 1 127 ? -13.784 -56.208 -10.019 1.00 54.44 127 ILE A C 1
ATOM 964 O O . ILE A 1 127 ? -13.295 -56.174 -11.143 1.00 54.44 127 ILE A O 1
ATOM 968 N N . ALA A 1 128 ? -15.096 -56.342 -9.851 1.00 54.94 128 ALA A N 1
ATOM 969 C CA . ALA A 1 128 ? -16.050 -56.226 -10.951 1.00 54.94 128 ALA A CA 1
ATOM 970 C C . ALA A 1 128 ? -17.320 -55.508 -10.483 1.00 54.94 128 ALA A C 1
ATOM 972 O O . ALA A 1 128 ? -18.410 -56.067 -10.422 1.00 54.94 128 ALA A O 1
ATOM 973 N N . THR A 1 129 ? -17.188 -54.225 -10.154 1.00 55.41 129 THR A N 1
ATOM 974 C CA . THR A 1 129 ? -18.305 -53.275 -10.284 1.00 55.41 129 THR A CA 1
ATOM 975 C C . THR A 1 129 ? -17.761 -51.942 -10.788 1.00 55.41 129 THR A C 1
ATOM 977 O O . THR A 1 129 ? -17.787 -50.922 -10.109 1.00 55.41 129 THR A O 1
ATOM 980 N N . SER A 1 130 ? -17.193 -51.971 -11.995 1.00 47.72 130 SER A N 1
ATOM 981 C CA . SER A 1 130 ? -16.945 -50.762 -12.775 1.00 47.72 130 SER A CA 1
ATOM 982 C C . SER A 1 130 ? -18.237 -50.425 -13.513 1.00 47.72 130 SER A C 1
ATOM 984 O O . SER A 1 130 ? -18.624 -51.096 -14.468 1.00 47.72 130 SER A O 1
ATOM 986 N N . THR A 1 131 ? -18.942 -49.419 -13.007 1.00 61.91 131 THR A N 1
ATOM 987 C CA . THR A 1 131 ? -20.035 -48.749 -13.711 1.00 61.91 131 THR A CA 1
ATOM 988 C C . THR A 1 131 ? -19.496 -48.204 -15.042 1.00 61.91 131 THR A C 1
ATOM 990 O O . THR A 1 131 ? -18.453 -47.544 -15.029 1.00 61.91 131 THR A O 1
ATOM 993 N N . PRO A 1 132 ? -20.153 -48.466 -16.185 1.00 70.19 132 PRO A N 1
ATOM 994 C CA . PRO A 1 132 ? -19.690 -47.986 -17.483 1.00 70.19 132 PRO A CA 1
ATOM 995 C C . PRO A 1 132 ? -19.650 -46.445 -17.517 1.00 70.19 132 PRO A C 1
ATOM 997 O O . PRO A 1 132 ? -20.562 -45.808 -16.982 1.00 70.19 132 PRO A O 1
ATOM 1000 N N . PRO A 1 133 ? -18.623 -45.827 -18.134 1.00 67.25 133 PRO A N 1
ATOM 1001 C CA . PRO A 1 133 ? -18.585 -44.383 -18.331 1.00 67.25 133 PRO A CA 1
ATOM 1002 C C . PRO A 1 133 ? -19.777 -43.950 -19.186 1.00 67.25 133 PRO A C 1
ATOM 1004 O O . PRO A 1 133 ? -20.015 -44.520 -20.251 1.00 67.25 133 PRO A O 1
ATOM 1007 N N . ALA A 1 134 ? -20.519 -42.950 -18.714 1.00 65.25 134 ALA A N 1
ATOM 1008 C CA . ALA A 1 134 ? -21.566 -42.316 -19.497 1.00 65.25 134 ALA A CA 1
ATOM 1009 C C . ALA A 1 134 ? -20.979 -41.741 -20.796 1.00 65.25 134 ALA A C 1
ATOM 1011 O O . ALA A 1 134 ? -19.903 -41.137 -20.802 1.00 65.25 134 ALA A O 1
ATOM 1012 N N . GLU A 1 135 ? -21.705 -41.969 -21.885 1.00 68.50 135 GLU A N 1
ATOM 1013 C CA . GLU A 1 135 ? -21.443 -41.452 -23.222 1.00 68.50 135 GLU A CA 1
ATOM 1014 C C . GLU A 1 135 ? -21.264 -39.920 -23.174 1.00 68.50 135 GLU A C 1
ATOM 1016 O O . GLU A 1 135 ? -22.063 -39.236 -22.529 1.00 68.50 135 GLU A O 1
ATOM 1021 N N . PRO A 1 136 ? -20.211 -39.354 -23.792 1.00 67.50 136 PRO A N 1
ATOM 1022 C CA . PRO A 1 136 ? -20.006 -37.913 -23.803 1.00 67.50 136 PRO A CA 1
ATOM 1023 C C . PRO A 1 136 ? -21.132 -37.231 -24.587 1.00 67.50 136 PRO A C 1
ATOM 1025 O O . PRO A 1 136 ? -21.251 -37.407 -25.800 1.00 67.50 136 PRO A O 1
ATOM 1028 N N . GLU A 1 137 ? -21.948 -36.438 -23.888 1.00 67.56 137 GLU A N 1
ATOM 1029 C CA . GLU A 1 137 ? -22.937 -35.557 -24.506 1.00 67.56 137 GLU A CA 1
ATOM 1030 C C . GLU A 1 137 ? -22.261 -34.670 -25.560 1.00 67.56 137 GLU A C 1
ATOM 1032 O O . GLU A 1 137 ? -21.233 -34.030 -25.318 1.00 67.56 137 GLU A O 1
ATOM 1037 N N . ALA A 1 138 ? -22.855 -34.651 -26.754 1.00 66.69 138 ALA A N 1
ATOM 1038 C CA . ALA A 1 138 ? -22.447 -33.786 -27.844 1.00 66.69 138 ALA A CA 1
ATOM 1039 C C . ALA A 1 138 ? -22.423 -32.324 -27.375 1.00 66.69 138 ALA A C 1
ATOM 1041 O O . ALA A 1 138 ? -23.380 -31.832 -26.777 1.00 66.69 138 ALA A O 1
ATOM 1042 N N . ALA A 1 139 ? -21.318 -31.633 -27.666 1.00 67.44 139 ALA A N 1
ATOM 1043 C CA . ALA A 1 139 ? -21.147 -30.231 -27.323 1.00 67.44 139 ALA A CA 1
ATOM 1044 C C . ALA A 1 139 ? -22.331 -29.396 -27.855 1.00 67.44 139 ALA A C 1
ATOM 1046 O O . ALA A 1 139 ? -22.707 -29.552 -29.024 1.00 67.44 139 ALA A O 1
ATOM 1047 N N . PRO A 1 140 ? -22.916 -28.505 -27.034 1.00 76.56 140 PRO A N 1
ATOM 1048 C CA . PRO A 1 140 ? -23.977 -27.624 -27.492 1.00 76.56 140 PRO A CA 1
ATOM 1049 C C . PRO A 1 140 ? -23.467 -26.736 -28.639 1.00 76.56 140 PRO A C 1
ATOM 1051 O O . PRO A 1 140 ? -22.284 -26.375 -28.665 1.00 76.56 140 PRO A O 1
ATOM 1054 N N . PRO A 1 141 ? -24.337 -26.375 -29.599 1.00 79.12 141 PRO A N 1
ATOM 1055 C CA . PRO A 1 141 ? -23.961 -25.507 -30.705 1.00 79.12 141 PRO A CA 1
ATOM 1056 C C . PRO A 1 141 ? -23.409 -24.169 -30.184 1.00 79.12 141 PRO A C 1
ATOM 1058 O O . PRO A 1 141 ? -23.841 -23.693 -29.129 1.00 79.12 141 PRO A O 1
ATOM 1061 N N . PRO A 1 142 ? -22.458 -23.549 -30.906 1.00 70.88 142 PRO A N 1
ATOM 1062 C CA . PRO A 1 142 ? -21.854 -22.288 -30.498 1.00 70.88 142 PRO A CA 1
ATOM 1063 C C . PRO A 1 142 ? -22.931 -21.221 -30.284 1.00 70.88 142 PRO A C 1
ATOM 1065 O O . PRO A 1 142 ? -23.771 -20.985 -31.154 1.00 70.88 142 PRO A O 1
ATOM 1068 N N . ALA A 1 143 ? -22.896 -20.587 -29.111 1.00 68.75 143 ALA A N 1
ATOM 1069 C CA . ALA A 1 143 ? -23.784 -19.489 -28.770 1.00 68.75 143 ALA A CA 1
ATOM 1070 C C . ALA A 1 143 ? -23.620 -18.346 -29.781 1.00 68.75 143 ALA A C 1
ATOM 1072 O O . ALA A 1 143 ? -22.506 -17.921 -30.096 1.00 68.75 143 ALA A O 1
ATOM 1073 N N . THR A 1 144 ? -24.751 -17.857 -30.281 1.00 74.06 144 THR A N 1
ATOM 1074 C CA . THR A 1 144 ? -24.853 -16.685 -31.147 1.00 74.06 144 THR A CA 1
ATOM 1075 C C . THR A 1 144 ? -24.135 -15.498 -30.489 1.00 74.06 144 THR A C 1
ATOM 1077 O O . THR A 1 144 ? -24.332 -15.274 -29.290 1.00 74.06 144 THR A O 1
ATOM 1080 N N . PRO A 1 145 ? -23.307 -14.731 -31.223 1.00 73.31 145 PRO A N 1
ATOM 1081 C CA . PRO A 1 145 ? -22.631 -13.566 -30.665 1.00 73.31 145 PRO A CA 1
ATOM 1082 C C . PRO A 1 145 ? -23.650 -12.572 -30.074 1.00 73.31 145 PRO A C 1
ATOM 1084 O O . PRO A 1 145 ? -24.704 -12.354 -30.682 1.00 73.31 145 PRO A O 1
ATOM 1087 N N . PRO A 1 146 ? -23.364 -11.971 -28.902 1.00 70.81 146 PRO A N 1
ATOM 1088 C CA . PRO A 1 146 ? -24.229 -10.966 -28.298 1.00 70.81 146 PRO A CA 1
ATOM 1089 C C . PRO A 1 146 ? -24.451 -9.796 -29.257 1.00 70.81 146 PRO A C 1
ATOM 1091 O O . PRO A 1 146 ? -23.498 -9.286 -29.846 1.00 70.81 146 PRO A O 1
ATOM 1094 N N . ALA A 1 147 ? -25.708 -9.373 -29.397 1.00 70.75 147 ALA A N 1
ATOM 1095 C CA . ALA A 1 147 ? -26.060 -8.172 -30.140 1.00 70.75 147 ALA A CA 1
ATOM 1096 C C . ALA A 1 147 ? -25.285 -6.964 -29.590 1.00 70.75 147 ALA A C 1
ATOM 1098 O O . ALA A 1 147 ? -25.178 -6.770 -28.377 1.00 70.75 147 ALA A O 1
ATOM 1099 N N . GLU A 1 148 ? -24.738 -6.178 -30.511 1.00 66.88 148 GLU A N 1
ATOM 1100 C CA . GLU A 1 148 ? -23.968 -4.970 -30.242 1.00 66.88 148 GLU A CA 1
ATOM 1101 C C . GLU A 1 148 ? -24.777 -4.009 -29.343 1.00 66.88 148 GLU A C 1
ATOM 1103 O O . GLU A 1 148 ? -25.954 -3.756 -29.631 1.00 66.88 148 GLU A O 1
ATOM 1108 N N . PRO A 1 149 ? -24.203 -3.483 -28.243 1.00 64.12 149 PRO A N 1
ATOM 1109 C CA . PRO A 1 149 ? -24.906 -2.547 -27.375 1.00 64.12 149 PRO A CA 1
ATOM 1110 C C . PRO A 1 149 ? -25.299 -1.290 -28.157 1.00 64.12 149 PRO A C 1
ATOM 1112 O O . PRO A 1 149 ? -24.441 -0.530 -28.605 1.00 64.12 149 PRO A O 1
ATOM 1115 N N . GLN A 1 150 ? -26.604 -1.053 -28.304 1.00 65.69 150 GLN A N 1
ATOM 1116 C CA . GLN A 1 150 ? -27.110 0.211 -28.826 1.00 65.69 150 GLN A CA 1
ATOM 1117 C C . GLN A 1 150 ? -26.685 1.339 -27.880 1.00 65.69 150 GLN A C 1
ATOM 1119 O O . GLN A 1 150 ? -27.062 1.365 -26.708 1.00 65.69 150 GLN A O 1
ATOM 1124 N N . LEU A 1 151 ? -25.877 2.264 -28.397 1.00 60.84 151 LEU A N 1
ATOM 1125 C CA . LEU A 1 151 ? -25.474 3.477 -27.697 1.00 60.84 151 LEU A CA 1
ATOM 1126 C C . LEU A 1 151 ? -26.722 4.324 -27.415 1.00 60.84 151 LEU A C 1
ATOM 1128 O O . LEU A 1 151 ? -27.347 4.859 -28.330 1.00 60.84 151 LEU A O 1
ATOM 1132 N N . LEU A 1 152 ? -27.092 4.428 -26.138 1.00 67.44 152 LEU A N 1
ATOM 1133 C CA . LEU A 1 152 ? -28.126 5.352 -25.680 1.00 67.44 152 LEU A CA 1
ATOM 1134 C C . LEU A 1 152 ? -27.668 6.804 -25.919 1.00 67.44 152 LEU A C 1
ATOM 1136 O O . LEU A 1 152 ? -26.491 7.113 -25.721 1.00 67.44 152 LEU A O 1
ATOM 1140 N N . PRO A 1 153 ? -28.578 7.705 -26.328 1.00 66.44 153 PRO A N 1
ATOM 1141 C CA . PRO A 1 153 ? -28.249 9.101 -26.577 1.00 66.44 153 PRO A CA 1
ATOM 1142 C C . PRO A 1 153 ? -27.776 9.790 -25.293 1.00 66.44 153 PRO A C 1
ATOM 1144 O O . PRO A 1 153 ? -28.470 9.803 -24.277 1.00 66.44 153 PRO A O 1
ATOM 1147 N N . THR A 1 154 ? -26.588 10.390 -25.368 1.00 61.50 154 THR A N 1
ATOM 1148 C CA . THR A 1 154 ? -25.991 11.230 -24.329 1.00 61.50 154 THR A CA 1
ATOM 1149 C C . THR A 1 154 ? -26.930 12.386 -23.987 1.00 61.50 154 THR A C 1
ATOM 1151 O O . THR A 1 154 ? -27.107 13.314 -24.777 1.00 61.50 154 THR A O 1
ATOM 1154 N N . THR A 1 155 ? -27.540 12.348 -22.805 1.00 68.69 155 THR A N 1
ATOM 1155 C CA . THR A 1 155 ? -28.307 13.475 -22.268 1.00 68.69 155 THR A CA 1
ATOM 1156 C C . THR A 1 155 ? -27.363 14.611 -21.889 1.00 68.69 155 THR A C 1
ATOM 1158 O O . THR A 1 155 ? -26.365 14.394 -21.202 1.00 68.69 155 THR A O 1
ATOM 1161 N N . ALA A 1 156 ? -27.686 15.821 -22.348 1.00 73.31 156 ALA A N 1
ATOM 1162 C CA . ALA A 1 156 ? -26.935 17.037 -22.064 1.00 73.31 156 ALA A CA 1
ATOM 1163 C C . ALA A 1 156 ? -26.826 17.300 -20.545 1.00 73.31 156 ALA A C 1
ATOM 1165 O O . ALA A 1 156 ? -27.773 17.016 -19.806 1.00 73.31 156 ALA A O 1
ATOM 1166 N N . PRO A 1 157 ? -25.695 17.851 -20.069 1.00 68.69 157 PRO A N 1
ATOM 1167 C CA . PRO A 1 157 ? -25.495 18.135 -18.654 1.00 68.69 157 PRO A CA 1
ATOM 1168 C C . PRO A 1 157 ? -26.484 19.198 -18.160 1.00 68.69 157 PRO A C 1
ATOM 1170 O O . PRO A 1 157 ? -26.606 20.280 -18.735 1.00 68.69 157 PRO A O 1
ATOM 1173 N N . ILE A 1 158 ? -27.183 18.874 -17.071 1.00 74.81 158 ILE A N 1
ATOM 1174 C CA . ILE A 1 158 ? -28.038 19.805 -16.331 1.00 74.81 158 ILE A CA 1
ATOM 1175 C C . ILE A 1 158 ? -27.127 20.839 -15.645 1.00 74.81 158 ILE A C 1
ATOM 1177 O O . ILE A 1 158 ? -26.150 20.442 -15.007 1.00 74.81 158 ILE A O 1
ATOM 1181 N N . PRO A 1 159 ? -27.407 22.151 -15.758 1.00 71.25 159 PRO A N 1
ATOM 1182 C CA . PRO A 1 159 ? -26.599 23.180 -15.115 1.00 71.25 159 PRO A CA 1
ATOM 1183 C C . PRO A 1 159 ? -26.669 23.062 -13.589 1.00 71.25 159 PRO A C 1
ATOM 1185 O O . PRO A 1 159 ? -27.747 23.070 -12.993 1.00 71.25 159 PRO A O 1
ATOM 1188 N N . THR A 1 160 ? -25.498 22.977 -12.960 1.00 71.81 160 THR A N 1
ATOM 1189 C CA . THR A 1 160 ? -25.338 22.976 -11.505 1.00 71.81 160 THR A CA 1
ATOM 1190 C C . THR A 1 160 ? -25.743 24.342 -10.931 1.00 71.81 160 THR A C 1
ATOM 1192 O O . THR A 1 160 ? -25.232 25.363 -11.400 1.00 71.81 160 THR A O 1
ATOM 1195 N N . PRO A 1 161 ? -26.641 24.402 -9.929 1.00 66.62 161 PRO A N 1
ATOM 1196 C CA . PRO A 1 161 ? -27.023 25.658 -9.296 1.00 66.62 161 PRO A CA 1
ATOM 1197 C C . PRO A 1 161 ? -25.839 26.303 -8.562 1.00 66.62 161 PRO A C 1
ATOM 1199 O O . PRO A 1 161 ? -25.018 25.626 -7.943 1.00 66.62 161 PRO A O 1
ATOM 1202 N N . ALA A 1 162 ? -25.763 27.632 -8.659 1.00 76.38 162 ALA A N 1
ATOM 1203 C CA . ALA A 1 162 ? -24.706 28.447 -8.074 1.00 76.38 162 ALA A CA 1
ATOM 1204 C C . ALA A 1 162 ? -24.661 28.316 -6.535 1.00 76.38 162 ALA A C 1
ATOM 1206 O O . ALA A 1 162 ? -25.718 28.252 -5.899 1.00 76.38 162 ALA A O 1
ATOM 1207 N N . PRO A 1 163 ? -23.462 28.300 -5.924 1.00 69.94 163 PRO A N 1
ATOM 1208 C CA . PRO A 1 163 ? -23.319 28.188 -4.479 1.00 69.94 163 PRO A CA 1
ATOM 1209 C C . PRO A 1 163 ? -23.933 29.399 -3.764 1.00 69.94 163 PRO A C 1
ATOM 1211 O O . PRO A 1 163 ? -23.725 30.550 -4.151 1.00 69.94 163 PRO A O 1
ATOM 1214 N N . ALA A 1 164 ? -24.697 29.114 -2.709 1.00 74.12 164 ALA A N 1
ATOM 1215 C CA . ALA A 1 164 ? -25.292 30.119 -1.839 1.00 74.12 164 ALA A CA 1
ATOM 1216 C C . ALA A 1 164 ? -24.202 30.908 -1.081 1.00 74.12 164 ALA A C 1
ATOM 1218 O O . ALA A 1 164 ? -23.166 30.337 -0.731 1.00 74.12 164 ALA A O 1
ATOM 1219 N N . PRO A 1 165 ? -24.416 32.209 -0.812 1.00 71.06 165 PRO A N 1
ATOM 1220 C CA . PRO A 1 165 ? -23.433 33.049 -0.139 1.00 71.06 165 PRO A CA 1
ATOM 1221 C C . PRO A 1 165 ? -23.188 32.602 1.308 1.00 71.06 165 PRO A C 1
ATOM 1223 O O . PRO A 1 165 ? -24.122 32.385 2.081 1.00 71.06 165 PRO A O 1
ATOM 1226 N N . THR A 1 166 ? -21.910 32.514 1.672 1.00 74.50 166 THR A N 1
ATOM 1227 C CA . THR A 1 166 ? -21.430 32.246 3.031 1.00 74.50 166 THR A CA 1
ATOM 1228 C C . THR A 1 166 ? -21.886 33.356 3.992 1.00 74.50 166 THR A C 1
ATOM 1230 O O . THR A 1 166 ? -21.636 34.531 3.708 1.00 74.50 166 THR A O 1
ATOM 1233 N N . PRO A 1 167 ? -22.534 33.037 5.129 1.00 69.25 167 PRO A N 1
ATOM 1234 C CA . PRO A 1 167 ? -22.930 34.041 6.112 1.00 69.25 167 PRO A CA 1
ATOM 1235 C C . PRO A 1 167 ? -21.711 34.681 6.793 1.00 69.25 167 PRO A C 1
ATOM 1237 O O . PRO A 1 167 ? -20.711 34.023 7.081 1.00 69.25 167 PRO A O 1
ATOM 1240 N N . ALA A 1 168 ? -21.812 35.987 7.046 1.00 71.00 168 ALA A N 1
ATOM 1241 C CA . ALA A 1 168 ? -20.785 36.788 7.701 1.00 71.00 168 ALA A CA 1
ATOM 1242 C C . ALA A 1 168 ? -20.584 36.380 9.180 1.00 71.00 168 ALA A C 1
ATOM 1244 O O . ALA A 1 168 ? -21.548 35.994 9.849 1.00 71.00 168 ALA A O 1
ATOM 1245 N N . PRO A 1 169 ? -19.355 36.490 9.721 1.00 64.50 169 PRO A N 1
ATOM 1246 C CA . PRO A 1 169 ? -19.063 36.135 11.105 1.00 64.50 169 PRO A CA 1
ATOM 1247 C C . PRO A 1 169 ? -19.816 37.045 12.085 1.00 64.50 169 PRO A C 1
ATOM 1249 O O . PRO A 1 169 ? -19.744 38.272 12.018 1.00 64.50 169 PRO A O 1
ATOM 1252 N N . THR A 1 170 ? -20.546 36.417 13.007 1.00 69.75 170 THR A N 1
ATOM 1253 C CA . THR A 1 170 ? -21.245 37.084 14.112 1.00 69.75 170 THR A CA 1
ATOM 1254 C C . THR A 1 170 ? -20.223 37.589 15.134 1.00 69.75 170 THR A C 1
ATOM 1256 O O . THR A 1 170 ? -19.307 36.862 15.514 1.00 69.75 170 THR A O 1
ATOM 1259 N N . ALA A 1 171 ? -20.367 38.848 15.552 1.00 61.94 171 ALA A N 1
ATOM 1260 C CA . ALA A 1 171 ? -19.485 39.513 16.505 1.00 61.94 171 ALA A CA 1
ATOM 1261 C C . ALA A 1 171 ? -19.483 38.835 17.890 1.00 61.94 171 ALA A C 1
ATOM 1263 O O . ALA A 1 171 ? -20.485 38.273 18.331 1.00 61.94 171 ALA A O 1
ATOM 1264 N N . ALA A 1 172 ? -18.339 38.929 18.573 1.00 66.44 172 ALA A N 1
ATOM 1265 C CA . ALA A 1 172 ? -18.112 38.396 19.911 1.00 66.44 172 ALA A CA 1
ATOM 1266 C C . ALA A 1 172 ? -19.103 38.967 20.954 1.00 66.44 172 ALA A C 1
ATOM 1268 O O . ALA A 1 172 ? -19.465 40.145 20.866 1.00 66.44 172 ALA A O 1
ATOM 1269 N N . PRO A 1 173 ? -19.520 38.180 21.967 1.00 61.31 173 PRO A N 1
ATOM 1270 C CA . PRO A 1 173 ? -20.422 38.662 23.004 1.00 61.31 173 PRO A CA 1
ATOM 1271 C C . PRO A 1 173 ? -19.756 39.718 23.894 1.00 61.31 173 PRO A C 1
ATOM 1273 O O . PRO A 1 173 ? -18.603 39.578 24.304 1.00 61.31 173 PRO A O 1
ATOM 1276 N N . ALA A 1 174 ? -20.524 40.758 24.219 1.00 56.88 174 ALA A N 1
ATOM 1277 C CA . ALA A 1 174 ? -20.156 41.797 25.169 1.00 56.88 174 ALA A CA 1
ATOM 1278 C C . ALA A 1 174 ? -20.024 41.250 26.602 1.00 56.88 174 ALA A C 1
ATOM 1280 O O . ALA A 1 174 ? -20.747 40.348 27.027 1.00 56.88 174 ALA A O 1
ATOM 1281 N N . THR A 1 175 ? -19.100 41.848 27.349 1.00 56.41 175 THR A N 1
ATOM 1282 C CA . THR A 1 175 ? -18.832 41.635 28.773 1.00 56.41 175 THR A CA 1
ATOM 1283 C C . THR A 1 175 ? -20.090 41.827 29.635 1.00 56.41 175 THR A C 1
ATOM 1285 O O . THR A 1 175 ? -20.788 42.832 29.473 1.00 56.41 175 THR A O 1
ATOM 1288 N N . PRO A 1 176 ? -20.386 40.921 30.587 1.00 58.78 176 PRO A N 1
ATOM 1289 C CA . PRO A 1 176 ? -21.530 41.077 31.475 1.00 58.78 176 PRO A CA 1
ATOM 1290 C C . PRO A 1 176 ? -21.277 42.168 32.523 1.00 58.78 176 PRO A C 1
ATOM 1292 O O . PRO A 1 176 ? -20.243 42.207 33.189 1.00 58.78 176 PRO A O 1
ATOM 1295 N N . ILE A 1 177 ? -22.266 43.048 32.661 1.00 57.97 177 ILE A N 1
ATOM 1296 C CA . ILE A 1 177 ? -22.354 44.094 33.678 1.00 57.97 177 ILE A CA 1
ATOM 1297 C C . ILE A 1 177 ? -22.841 43.447 34.982 1.00 57.97 177 ILE A C 1
ATOM 1299 O O . ILE A 1 177 ? -23.855 42.748 34.991 1.00 57.97 177 ILE A O 1
ATOM 1303 N N . SER A 1 178 ? -22.133 43.696 36.083 1.00 47.62 178 SER A N 1
ATOM 1304 C CA . SER A 1 178 ? -22.504 43.272 37.435 1.00 47.62 178 SER A CA 1
ATOM 1305 C C . SER A 1 178 ? -23.870 43.838 37.848 1.00 47.62 178 SER A C 1
ATOM 1307 O O . SER A 1 178 ? -24.036 45.053 37.944 1.00 47.62 178 SER A O 1
ATOM 1309 N N . GLN A 1 179 ? -24.839 42.965 38.131 1.00 56.84 179 GLN A N 1
ATOM 1310 C CA . GLN A 1 179 ? -26.101 43.319 38.791 1.00 56.84 179 GLN A CA 1
ATOM 1311 C C . GLN A 1 179 ? -26.045 42.990 40.296 1.00 56.84 179 GLN A C 1
ATOM 1313 O O . GLN A 1 179 ? -25.335 42.061 40.691 1.00 56.84 179 GLN A O 1
ATOM 1318 N N . PRO A 1 180 ? -26.769 43.739 41.150 1.00 59.47 180 PRO A N 1
ATOM 1319 C CA . PRO A 1 180 ? -26.746 43.557 42.595 1.00 59.47 180 PRO A CA 1
ATOM 1320 C C . PRO A 1 180 ? -27.568 42.346 43.061 1.00 59.47 180 PRO A C 1
ATOM 1322 O O . PRO A 1 180 ? -28.611 42.001 42.510 1.00 59.47 180 PRO A O 1
ATOM 1325 N N . LEU A 1 181 ? -27.052 41.738 44.127 1.00 46.72 181 LEU A N 1
ATOM 1326 C CA . LEU A 1 181 ? -27.505 40.532 44.811 1.00 46.72 181 LEU A CA 1
ATOM 1327 C C . LEU A 1 181 ? -28.963 40.653 45.307 1.00 46.72 181 LEU A C 1
ATOM 1329 O O . LEU A 1 181 ? -29.254 41.447 46.201 1.00 46.72 181 LEU A O 1
ATOM 1333 N N . VAL A 1 182 ? -29.868 39.824 44.779 1.00 49.06 182 VAL A N 1
ATOM 1334 C CA . VAL A 1 182 ? -31.193 39.588 45.376 1.00 49.06 182 VAL A CA 1
ATOM 1335 C C . VAL A 1 182 ? -31.106 38.323 46.227 1.00 49.06 182 VAL A C 1
ATOM 1337 O O . VAL A 1 182 ? -30.999 37.213 45.709 1.00 49.06 182 VAL A O 1
ATOM 1340 N N . ASN A 1 183 ? -31.135 38.504 47.549 1.00 53.84 183 ASN A N 1
ATOM 1341 C CA . ASN A 1 183 ? -31.201 37.426 48.534 1.00 53.84 183 ASN A CA 1
ATOM 1342 C C . ASN A 1 183 ? -32.502 36.628 48.358 1.00 53.84 183 ASN A C 1
ATOM 1344 O O . ASN A 1 183 ? -33.565 37.051 48.809 1.00 53.84 183 ASN A O 1
ATOM 1348 N N . THR A 1 184 ? -32.398 35.458 47.730 1.00 55.78 184 THR A N 1
ATOM 1349 C CA . THR A 1 184 ? -33.445 34.429 47.717 1.00 55.78 184 THR A CA 1
ATOM 1350 C C . THR A 1 184 ? -32.942 33.249 48.557 1.00 55.78 184 THR A C 1
ATOM 1352 O O . THR A 1 184 ? -31.799 32.832 48.357 1.00 55.78 184 THR A O 1
ATOM 1355 N N . PRO A 1 185 ? -33.720 32.725 49.523 1.00 56.25 185 PRO A N 1
ATOM 1356 C CA . PRO A 1 185 ? -33.269 31.635 50.384 1.00 56.25 185 PRO A CA 1
ATOM 1357 C C . PRO A 1 185 ? -32.973 30.370 49.567 1.00 56.25 185 PRO A C 1
ATOM 1359 O O . PRO A 1 185 ? -33.789 29.923 48.762 1.00 56.25 185 PRO A O 1
ATOM 1362 N N . ALA A 1 186 ? -31.771 29.829 49.773 1.00 59.28 186 ALA A N 1
ATOM 1363 C CA . ALA A 1 186 ? -31.233 28.683 49.057 1.00 59.28 186 ALA A CA 1
ATOM 1364 C C . ALA A 1 186 ? -32.061 27.408 49.315 1.00 59.28 186 ALA A C 1
ATOM 1366 O O . ALA A 1 186 ? -32.381 27.117 50.472 1.00 59.28 186 ALA A O 1
ATOM 1367 N N . PRO A 1 187 ? -32.377 26.610 48.279 1.00 62.25 187 PRO A N 1
ATOM 1368 C CA . PRO A 1 187 ? -32.915 25.274 48.482 1.00 62.25 187 PRO A CA 1
ATOM 1369 C C . PRO A 1 187 ? -31.866 24.392 49.174 1.00 62.25 187 PRO A C 1
ATOM 1371 O O . PRO A 1 187 ? -30.677 24.452 48.859 1.00 62.25 187 PRO A O 1
ATOM 1374 N N . LEU A 1 188 ? -32.321 23.575 50.127 1.00 60.88 188 LEU A N 1
ATOM 1375 C CA . LEU A 1 188 ? -31.530 22.552 50.813 1.00 60.88 188 LEU A CA 1
ATOM 1376 C C . LEU A 1 188 ? -30.822 21.661 49.780 1.00 60.88 188 LEU A C 1
ATOM 1378 O O . LEU A 1 188 ? -31.462 20.863 49.098 1.00 60.88 188 LEU A O 1
ATOM 1382 N N . GLN A 1 189 ? -29.501 21.812 49.663 1.00 56.88 189 GLN A N 1
ATOM 1383 C CA . GLN A 1 189 ? -28.660 20.953 48.836 1.00 56.88 189 GLN A CA 1
ATOM 1384 C C . GLN A 1 189 ? -28.661 19.545 49.438 1.00 56.88 189 GLN A C 1
ATOM 1386 O O . GLN A 1 189 ? -28.073 19.299 50.491 1.00 56.88 189 GLN A O 1
ATOM 1391 N N . THR A 1 190 ? -29.335 18.609 48.776 1.00 63.97 190 THR A N 1
ATOM 1392 C CA . THR A 1 190 ? -29.112 17.180 49.007 1.00 63.97 190 THR A CA 1
ATOM 1393 C C . THR A 1 190 ? -27.649 16.847 48.696 1.00 63.97 190 THR A C 1
ATOM 1395 O O . THR A 1 190 ? -27.150 17.323 47.673 1.00 63.97 190 THR A O 1
ATOM 1398 N N . PRO A 1 191 ? -26.956 16.037 49.521 1.00 68.88 191 PRO A N 1
ATOM 1399 C CA . PRO A 1 191 ? -25.569 15.651 49.281 1.00 68.88 191 PRO A CA 1
ATOM 1400 C C . PRO A 1 191 ? -25.422 15.027 47.892 1.00 68.88 191 PRO A C 1
ATOM 1402 O O . PRO A 1 191 ? -25.954 13.950 47.621 1.00 68.88 191 PRO A O 1
ATOM 1405 N N . GLN A 1 192 ? -24.731 15.722 46.993 1.00 64.25 192 GLN A N 1
ATOM 1406 C CA . GLN A 1 192 ? -24.433 15.211 45.665 1.00 64.25 192 GLN A CA 1
ATOM 1407 C C . GLN A 1 192 ? -23.379 14.113 45.840 1.00 64.25 192 GLN A C 1
ATOM 1409 O O . GLN A 1 192 ? -22.254 14.388 46.259 1.00 64.25 192 GLN A O 1
ATOM 1414 N N . MET A 1 193 ? -23.762 12.853 45.607 1.00 67.75 193 MET A N 1
ATOM 1415 C CA . MET A 1 193 ? -22.804 11.748 45.637 1.00 67.75 193 MET A CA 1
ATOM 1416 C C . MET A 1 193 ? -21.680 12.026 44.626 1.00 67.75 193 MET A C 1
ATOM 1418 O O . MET A 1 193 ? -21.972 12.542 43.542 1.00 67.75 193 MET A O 1
ATOM 1422 N N . PRO A 1 194 ? -20.414 11.698 44.948 1.00 69.38 194 PRO A N 1
ATOM 1423 C CA . PRO A 1 194 ? -19.312 11.826 44.006 1.00 69.38 194 PRO A CA 1
ATOM 1424 C C . PRO A 1 194 ? -19.673 11.094 42.716 1.00 69.38 194 PRO A C 1
ATOM 1426 O O . PRO A 1 194 ? -19.982 9.902 42.743 1.00 69.38 194 PRO A O 1
ATOM 1429 N N . ILE A 1 195 ? -19.677 11.817 41.596 1.00 73.69 195 ILE A N 1
ATOM 1430 C CA . ILE A 1 195 ? -19.837 11.207 40.278 1.00 73.69 195 ILE A CA 1
ATOM 1431 C C . ILE A 1 195 ? -18.697 10.186 40.153 1.00 73.69 195 ILE A C 1
ATOM 1433 O O . ILE A 1 195 ? -17.539 10.570 40.348 1.00 73.69 195 ILE A O 1
ATOM 1437 N N . PRO A 1 196 ? -18.990 8.895 39.908 1.00 73.25 196 PRO A N 1
ATOM 1438 C CA . PRO A 1 196 ? -17.945 7.899 39.735 1.00 73.25 196 PRO A CA 1
ATOM 1439 C C . PRO A 1 196 ? -17.009 8.355 38.610 1.00 73.25 196 PRO A C 1
ATOM 1441 O O . PRO A 1 196 ? -17.487 8.953 37.641 1.00 73.25 196 PRO A O 1
ATOM 1444 N N . PRO A 1 197 ? -15.690 8.124 38.731 1.00 70.19 197 PRO A N 1
ATOM 1445 C CA . PRO A 1 197 ? -14.737 8.542 37.713 1.00 70.19 197 PRO A CA 1
ATOM 1446 C C . PRO A 1 197 ? -15.201 8.011 36.357 1.00 70.19 197 PRO A C 1
ATOM 1448 O O . PRO A 1 197 ? -15.361 6.802 36.185 1.00 70.19 197 PRO A O 1
ATOM 1451 N N . GLN A 1 198 ? -15.475 8.927 35.421 1.00 70.94 198 GLN A N 1
ATOM 1452 C CA . GLN A 1 198 ? -15.784 8.555 34.048 1.00 70.94 198 GLN A CA 1
ATOM 1453 C C . GLN A 1 198 ? -14.630 7.698 33.538 1.00 70.94 198 GLN A C 1
ATOM 1455 O O . GLN A 1 198 ? -13.460 8.065 33.668 1.00 70.94 198 GLN A O 1
ATOM 1460 N N . GLN A 1 199 ? -14.980 6.527 33.014 1.00 62.62 199 GLN A N 1
ATOM 1461 C CA . GLN A 1 199 ? -14.034 5.625 32.380 1.00 62.62 199 GLN A CA 1
ATOM 1462 C C . GLN A 1 199 ? -13.241 6.431 31.334 1.00 62.62 199 GLN A C 1
ATOM 1464 O O . GLN A 1 199 ? -13.854 7.229 30.617 1.00 62.62 199 GLN A O 1
ATOM 1469 N N . PRO A 1 200 ? -11.900 6.315 31.286 1.00 69.25 200 PRO A N 1
ATOM 1470 C CA . PRO A 1 200 ? -11.099 7.112 30.368 1.00 69.25 200 PRO A CA 1
ATOM 1471 C C . PRO A 1 200 ? -11.607 6.920 28.939 1.00 69.25 200 PRO A C 1
ATOM 1473 O O . PRO A 1 200 ? -11.903 5.797 28.531 1.00 69.25 200 PRO A O 1
ATOM 1476 N N . ALA A 1 201 ? -11.727 8.028 28.204 1.00 79.88 201 ALA A N 1
ATOM 1477 C CA . ALA A 1 201 ? -12.064 7.999 26.789 1.00 79.88 201 ALA A CA 1
ATOM 1478 C C . ALA A 1 201 ? -11.112 7.040 26.057 1.00 79.88 201 ALA A C 1
ATOM 1480 O O . ALA A 1 201 ? -9.915 7.002 26.361 1.00 79.88 201 ALA A O 1
ATOM 1481 N N . TYR A 1 202 ? -11.655 6.254 25.128 1.00 82.94 202 TYR A N 1
ATOM 1482 C CA . TYR A 1 202 ? -10.892 5.304 24.327 1.00 82.94 202 TYR A CA 1
ATOM 1483 C C . TYR A 1 202 ? -9.632 5.957 23.730 1.00 82.94 202 TYR A C 1
ATOM 1485 O O . TYR A 1 202 ? -9.683 7.070 23.202 1.00 82.94 202 TYR A O 1
ATOM 1493 N N . ASN A 1 203 ? -8.486 5.273 23.839 1.00 84.25 203 ASN A N 1
ATOM 1494 C CA . ASN A 1 203 ? -7.206 5.758 23.329 1.00 84.25 203 ASN A CA 1
ATOM 1495 C C . ASN A 1 203 ? -6.779 4.954 22.084 1.00 84.25 203 ASN A C 1
ATOM 1497 O O . ASN A 1 203 ? -6.172 3.891 22.232 1.00 84.25 203 ASN A O 1
ATOM 1501 N N . PRO A 1 204 ? -6.987 5.481 20.863 1.00 87.31 204 PRO A N 1
ATOM 1502 C CA . PRO A 1 204 ? -6.668 4.772 19.618 1.00 87.31 204 PRO A CA 1
ATOM 1503 C C . PRO A 1 204 ? -5.162 4.573 19.386 1.00 87.31 204 PRO A C 1
ATOM 1505 O O . PRO A 1 204 ? -4.752 3.861 18.471 1.00 87.31 204 PRO A O 1
ATOM 1508 N N . THR A 1 205 ? -4.302 5.209 20.189 1.00 88.94 205 THR A N 1
ATOM 1509 C CA . THR A 1 205 ? -2.843 5.141 20.018 1.00 88.94 205 THR A CA 1
ATOM 1510 C C . THR A 1 205 ? -2.305 3.733 20.258 1.00 88.94 205 THR A C 1
ATOM 1512 O O . THR A 1 205 ? -1.388 3.315 19.552 1.00 88.94 205 THR A O 1
ATOM 1515 N N . GLN A 1 206 ? -2.867 3.008 21.230 1.00 88.25 206 GLN A N 1
ATOM 1516 C CA . GLN A 1 206 ? -2.416 1.661 21.573 1.00 88.25 206 GLN A CA 1
ATOM 1517 C C . GLN A 1 206 ? -2.753 0.665 20.459 1.00 88.25 206 GLN A C 1
ATOM 1519 O O . GLN A 1 206 ? -1.848 0.010 19.948 1.00 88.25 206 GLN A O 1
ATOM 1524 N N . ASP A 1 207 ? -4.016 0.616 20.031 1.00 88.38 207 ASP A N 1
ATOM 1525 C CA . ASP A 1 207 ? -4.474 -0.301 18.978 1.00 88.38 207 ASP A CA 1
ATOM 1526 C C . ASP A 1 207 ? -3.763 -0.026 17.651 1.00 88.38 207 ASP A C 1
ATOM 1528 O O . ASP A 1 207 ? -3.318 -0.948 16.966 1.00 88.38 207 ASP A O 1
ATOM 1532 N N . ARG A 1 208 ? -3.536 1.253 17.329 1.00 90.56 208 ARG A N 1
ATOM 1533 C CA . ARG A 1 208 ? -2.724 1.639 16.171 1.00 90.56 208 ARG A CA 1
ATOM 1534 C C . ARG A 1 208 ? -1.276 1.162 16.290 1.00 90.56 208 ARG A C 1
ATOM 1536 O O . ARG A 1 208 ? -0.712 0.706 15.299 1.00 90.56 208 ARG A O 1
ATOM 1543 N N . GLY A 1 209 ? -0.664 1.294 17.466 1.00 88.31 209 GLY A N 1
ATOM 1544 C CA . GLY A 1 209 ? 0.702 0.829 17.712 1.00 88.31 209 GLY A CA 1
ATOM 1545 C C . GLY A 1 209 ? 0.836 -0.680 17.517 1.00 88.31 209 GLY A C 1
ATOM 1546 O O . GLY A 1 209 ? 1.754 -1.116 16.826 1.00 88.31 209 GLY A O 1
ATOM 1547 N N . ILE A 1 210 ? -0.121 -1.451 18.045 1.00 88.31 210 ILE A N 1
ATOM 1548 C CA . ILE A 1 210 ? -0.195 -2.908 17.867 1.00 88.31 210 ILE A CA 1
ATOM 1549 C C . ILE A 1 210 ? -0.354 -3.249 16.386 1.00 88.31 210 ILE A C 1
ATOM 1551 O O . ILE A 1 210 ? 0.425 -4.037 15.858 1.00 88.31 210 ILE A O 1
ATOM 1555 N N . PHE A 1 211 ? -1.290 -2.597 15.689 1.00 89.62 211 PHE A N 1
ATOM 1556 C CA . PHE A 1 211 ? -1.494 -2.823 14.261 1.00 89.62 211 PHE A CA 1
ATOM 1557 C C . PHE A 1 211 ? -0.209 -2.576 13.456 1.00 89.62 211 PHE A C 1
ATOM 1559 O O . PHE A 1 211 ? 0.195 -3.431 12.673 1.00 89.62 211 PHE A O 1
ATOM 1566 N N . ILE A 1 212 ? 0.474 -1.445 13.680 1.00 87.81 212 ILE A N 1
ATOM 1567 C CA . ILE A 1 212 ? 1.733 -1.114 12.991 1.00 87.81 212 ILE A CA 1
ATOM 1568 C C . ILE A 1 212 ? 2.840 -2.121 13.321 1.00 87.81 212 ILE A C 1
ATOM 1570 O O . ILE A 1 212 ? 3.587 -2.504 12.426 1.00 87.81 212 ILE A O 1
ATOM 1574 N N . GLN A 1 213 ? 2.950 -2.558 14.574 1.00 87.62 213 GLN A N 1
ATOM 1575 C CA . GLN A 1 213 ? 3.950 -3.544 14.980 1.00 87.62 213 GLN A CA 1
ATOM 1576 C C . GLN A 1 213 ? 3.685 -4.917 14.342 1.00 87.62 213 GLN A C 1
ATOM 1578 O O . GLN A 1 213 ? 4.612 -5.583 13.886 1.00 87.62 213 GLN A O 1
ATOM 1583 N N . GLU A 1 214 ? 2.424 -5.338 14.257 1.00 87.62 214 GLU A N 1
ATOM 1584 C CA . GLU A 1 214 ? 2.043 -6.596 13.606 1.00 87.62 214 GLU A CA 1
ATOM 1585 C C . GLU A 1 214 ? 2.250 -6.551 12.083 1.00 87.62 214 GLU A C 1
ATOM 1587 O O . GLU A 1 214 ? 2.547 -7.580 11.473 1.00 87.62 214 GLU A O 1
ATOM 1592 N N . LEU A 1 215 ? 2.213 -5.365 11.463 1.00 86.12 215 LEU A N 1
ATOM 1593 C CA . LEU A 1 215 ? 2.603 -5.198 10.060 1.00 86.12 215 LEU A CA 1
ATOM 1594 C C . LEU A 1 215 ? 4.085 -5.500 9.803 1.00 86.12 215 LEU A C 1
ATOM 1596 O O . LEU A 1 215 ? 4.436 -5.840 8.676 1.00 86.12 215 LEU A O 1
ATOM 1600 N N . ASP A 1 216 ? 4.963 -5.445 10.804 1.00 83.88 216 ASP A N 1
ATOM 1601 C CA . ASP A 1 216 ? 6.348 -5.908 10.624 1.00 83.88 216 ASP A CA 1
ATOM 1602 C C . ASP A 1 216 ? 6.414 -7.442 10.475 1.00 83.88 216 ASP A C 1
ATOM 1604 O O . ASP A 1 216 ? 7.361 -7.982 9.899 1.00 83.88 216 ASP A O 1
ATOM 1608 N N . SER 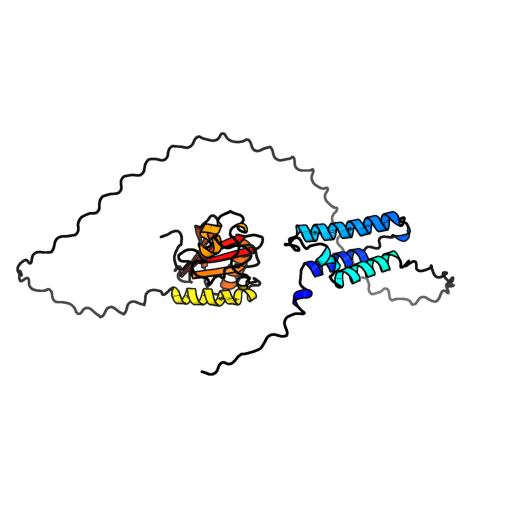A 1 217 ? 5.362 -8.148 10.905 1.00 86.38 217 SER A N 1
ATOM 1609 C CA . SER A 1 217 ? 5.187 -9.599 10.749 1.00 86.38 217 SER A CA 1
ATOM 1610 C C . SER A 1 217 ? 4.405 -9.971 9.481 1.00 86.38 217 SER A C 1
ATOM 1612 O O . SER A 1 217 ? 4.005 -11.122 9.306 1.00 86.38 217 SER A O 1
ATOM 1614 N N . ILE A 1 218 ? 4.211 -9.039 8.538 1.00 84.94 218 ILE A N 1
ATOM 1615 C CA . ILE A 1 218 ? 3.463 -9.290 7.290 1.00 84.94 218 ILE A CA 1
ATOM 1616 C C . ILE A 1 218 ? 4.071 -10.411 6.427 1.00 84.94 218 ILE A C 1
ATOM 1618 O O . ILE A 1 218 ? 3.359 -11.073 5.667 1.00 84.94 218 ILE A O 1
ATOM 1622 N N . GLY A 1 219 ? 5.366 -10.692 6.611 1.00 79.38 219 GLY A N 1
ATOM 1623 C CA . GLY A 1 219 ? 6.047 -11.856 6.041 1.00 79.38 219 GLY A CA 1
ATOM 1624 C C . GLY A 1 219 ? 5.386 -13.186 6.405 1.00 79.38 219 GLY A C 1
ATOM 1625 O O . GLY A 1 219 ? 5.284 -14.074 5.559 1.00 79.38 219 GLY A O 1
ATOM 1626 N N . GLU A 1 220 ? 4.865 -13.312 7.626 1.00 86.31 220 GLU A N 1
ATOM 1627 C CA . GLU A 1 220 ? 4.170 -14.515 8.100 1.00 86.31 220 GLU A CA 1
ATOM 1628 C C . GLU A 1 220 ? 2.794 -14.684 7.441 1.00 86.31 220 GLU A C 1
ATOM 1630 O O . GLU A 1 220 ? 2.331 -15.805 7.238 1.00 86.31 220 GLU A O 1
ATOM 1635 N N . MET A 1 221 ? 2.183 -13.584 6.984 1.00 86.06 221 MET A N 1
ATOM 1636 C CA . MET A 1 221 ? 0.964 -13.601 6.160 1.00 86.06 221 MET A CA 1
ATOM 1637 C C . MET A 1 221 ? 1.249 -13.970 4.689 1.00 86.06 221 MET A C 1
ATOM 1639 O O . MET A 1 221 ? 0.352 -13.937 3.838 1.00 86.06 221 MET A O 1
ATOM 1643 N N . GLY A 1 222 ? 2.504 -14.291 4.354 1.00 83.50 222 GLY A N 1
ATOM 1644 C CA . GLY A 1 222 ? 2.946 -14.585 2.994 1.00 83.50 222 GLY A CA 1
ATOM 1645 C C . GLY A 1 222 ? 2.958 -13.352 2.090 1.00 83.50 222 GLY A C 1
ATOM 1646 O O . GLY A 1 222 ? 2.671 -13.472 0.894 1.00 83.50 222 GLY A O 1
ATOM 1647 N N . LEU A 1 223 ? 3.204 -12.168 2.653 1.00 91.56 223 LEU A N 1
ATOM 1648 C CA . LEU A 1 223 ? 3.408 -10.921 1.918 1.00 91.56 223 LEU A CA 1
ATOM 1649 C C . LEU A 1 223 ? 4.873 -10.503 2.039 1.00 91.56 223 LEU A C 1
ATOM 1651 O O . LEU A 1 223 ? 5.420 -10.466 3.135 1.00 91.56 223 LEU A O 1
ATOM 1655 N N . ASN A 1 224 ? 5.513 -10.165 0.921 1.00 91.38 224 ASN A N 1
ATOM 1656 C CA . ASN A 1 224 ? 6.886 -9.670 0.963 1.00 91.38 224 ASN A CA 1
ATOM 1657 C C . ASN A 1 224 ? 6.872 -8.149 1.111 1.00 91.38 224 ASN A C 1
ATOM 1659 O O . ASN A 1 224 ? 6.343 -7.451 0.242 1.00 91.38 224 ASN A O 1
ATOM 1663 N N . ASP A 1 225 ? 7.476 -7.652 2.189 1.00 92.56 225 ASP A N 1
ATOM 1664 C CA . ASP A 1 225 ? 7.719 -6.225 2.385 1.00 92.56 225 ASP A CA 1
ATOM 1665 C C . ASP A 1 225 ? 8.947 -5.776 1.574 1.00 92.56 225 ASP A C 1
ATOM 1667 O O . ASP A 1 225 ? 10.064 -6.274 1.745 1.00 92.56 225 ASP A O 1
ATOM 1671 N N . LEU A 1 226 ? 8.718 -4.830 0.671 1.00 91.81 226 LEU A N 1
ATOM 1672 C CA . LEU A 1 226 ? 9.699 -4.200 -0.202 1.00 91.81 226 LEU A CA 1
ATOM 1673 C C . LEU A 1 226 ? 10.046 -2.776 0.245 1.00 91.81 226 LEU A C 1
ATOM 1675 O O . LEU A 1 226 ? 10.765 -2.085 -0.470 1.00 91.81 226 LEU A O 1
ATOM 1679 N N . SER A 1 227 ? 9.584 -2.318 1.411 1.00 90.19 227 SER A N 1
ATOM 1680 C CA . SER A 1 227 ? 9.814 -0.943 1.886 1.00 90.19 227 SER A CA 1
ATOM 1681 C C . SER A 1 227 ? 11.301 -0.595 2.013 1.00 90.19 227 SER A C 1
ATOM 1683 O O . SER A 1 227 ? 11.683 0.562 1.861 1.00 90.19 227 SER A O 1
ATOM 1685 N N . GLY A 1 228 ? 12.166 -1.599 2.213 1.00 91.06 228 GLY A N 1
ATOM 1686 C CA . GLY A 1 228 ? 13.624 -1.432 2.189 1.00 91.06 228 GLY A CA 1
ATOM 1687 C C . GLY A 1 228 ? 14.209 -1.073 0.813 1.00 91.06 228 GLY A C 1
ATOM 1688 O O . GLY A 1 228 ? 15.385 -0.729 0.734 1.00 91.06 228 GLY A O 1
ATOM 1689 N N . LEU A 1 229 ? 13.419 -1.153 -0.263 1.00 92.12 229 LEU A N 1
ATOM 1690 C CA . LEU A 1 229 ? 13.784 -0.697 -1.610 1.00 92.12 229 LEU A CA 1
ATOM 1691 C C . LEU A 1 229 ? 13.407 0.773 -1.863 1.00 92.12 229 LEU A C 1
ATOM 1693 O O . LEU A 1 229 ? 13.767 1.312 -2.909 1.00 92.12 229 LEU A O 1
ATOM 1697 N N . GLY A 1 230 ? 12.717 1.414 -0.915 1.00 94.56 230 GLY A N 1
ATOM 1698 C CA . GLY A 1 230 ? 12.164 2.757 -1.057 1.00 94.56 230 GLY A CA 1
ATOM 1699 C C . GLY A 1 230 ? 10.732 2.768 -1.593 1.00 94.56 230 GLY A C 1
ATOM 1700 O O . GLY A 1 230 ? 10.153 1.737 -1.937 1.00 94.56 230 GLY A O 1
ATOM 1701 N N . LEU A 1 231 ? 10.151 3.962 -1.629 1.00 96.81 231 LEU A N 1
ATOM 1702 C CA . LEU A 1 231 ? 8.837 4.242 -2.187 1.00 96.81 231 LEU A CA 1
ATOM 1703 C C . LEU A 1 231 ? 8.856 4.115 -3.720 1.00 96.81 231 LEU A C 1
ATOM 1705 O O . LEU A 1 231 ? 9.868 4.416 -4.361 1.00 96.81 231 LEU A O 1
ATOM 1709 N N . PRO A 1 232 ? 7.737 3.691 -4.331 1.00 96.56 232 PRO A N 1
ATOM 1710 C CA . PRO A 1 232 ? 7.616 3.647 -5.782 1.00 96.56 232 PRO A CA 1
ATOM 1711 C C . PRO A 1 232 ? 7.674 5.051 -6.396 1.00 96.56 232 PRO A C 1
ATOM 1713 O O . PRO A 1 232 ? 7.199 6.023 -5.815 1.00 96.56 232 PRO A O 1
ATOM 1716 N N . LEU A 1 233 ? 8.198 5.143 -7.621 1.00 96.44 233 LEU A N 1
ATOM 1717 C CA . LEU A 1 233 ? 8.148 6.375 -8.411 1.00 96.44 233 LEU A CA 1
ATOM 1718 C C . LEU A 1 233 ? 6.704 6.711 -8.784 1.00 96.44 233 LEU A C 1
ATOM 1720 O O . LEU A 1 233 ? 5.915 5.810 -9.068 1.00 96.44 233 LEU A O 1
ATOM 1724 N N . ALA A 1 234 ? 6.389 8.001 -8.908 1.00 96.62 234 ALA A N 1
ATOM 1725 C CA . ALA A 1 234 ? 5.056 8.454 -9.310 1.00 96.62 234 ALA A CA 1
ATOM 1726 C C . ALA A 1 234 ? 4.580 7.832 -10.641 1.00 96.62 234 ALA A C 1
ATOM 1728 O O . ALA A 1 234 ? 3.414 7.479 -10.790 1.00 96.62 234 ALA A O 1
ATOM 1729 N N . SER A 1 235 ? 5.498 7.601 -11.586 1.00 95.69 235 SER A N 1
ATOM 1730 C CA . SER A 1 235 ? 5.206 6.962 -12.877 1.00 95.69 235 SER A CA 1
ATOM 1731 C C . SER A 1 235 ? 4.863 5.469 -12.793 1.00 95.69 235 SER A C 1
ATOM 1733 O O . SER A 1 235 ? 4.386 4.901 -13.775 1.00 95.69 235 SER A O 1
ATOM 1735 N N . ALA A 1 236 ? 5.094 4.811 -11.653 1.00 95.81 236 ALA A N 1
ATOM 1736 C CA . ALA A 1 236 ? 4.726 3.410 -11.459 1.00 95.81 236 ALA A CA 1
ATOM 1737 C C . ALA A 1 236 ? 3.222 3.229 -11.176 1.00 95.81 236 ALA A C 1
ATOM 1739 O O . ALA A 1 236 ? 2.688 2.126 -11.339 1.00 95.81 236 ALA A O 1
ATOM 1740 N N . PHE A 1 237 ? 2.532 4.294 -10.759 1.00 96.62 237 PHE A N 1
ATOM 1741 C CA . PHE A 1 237 ? 1.126 4.260 -10.375 1.00 96.62 237 PHE A CA 1
ATOM 1742 C C . PHE A 1 237 ? 0.241 4.160 -11.611 1.00 96.62 237 PHE A C 1
ATOM 1744 O O . PHE A 1 237 ? 0.204 5.050 -12.459 1.00 96.62 237 PHE A O 1
ATOM 1751 N N . SER A 1 238 ? -0.514 3.068 -11.692 1.00 90.06 238 SER A N 1
ATOM 1752 C CA . SER A 1 238 ? -1.316 2.731 -12.875 1.00 90.06 238 SER A CA 1
ATOM 1753 C C . SER A 1 238 ? -2.429 3.737 -13.185 1.00 90.06 238 SER A C 1
ATOM 1755 O O . SER A 1 238 ? -2.813 3.889 -14.342 1.00 90.06 238 SER A O 1
ATOM 1757 N N . LYS A 1 239 ? -2.936 4.435 -12.163 1.00 94.44 239 LYS A N 1
ATOM 1758 C CA . LYS A 1 239 ? -4.051 5.384 -12.277 1.00 94.44 239 LYS A CA 1
ATOM 1759 C C . LYS A 1 239 ? -3.610 6.848 -12.325 1.00 94.44 239 LYS A C 1
ATOM 1761 O O . LYS A 1 239 ? -4.472 7.719 -12.323 1.00 94.44 239 LYS A O 1
ATOM 1766 N N . GLY A 1 240 ? -2.301 7.124 -12.334 1.00 94.88 240 GLY A N 1
ATOM 1767 C CA . GLY A 1 240 ? -1.786 8.496 -12.300 1.00 94.88 240 GLY A CA 1
ATOM 1768 C C . GLY A 1 240 ? -2.242 9.280 -11.066 1.00 94.88 240 GLY A C 1
ATOM 1769 O O . GLY A 1 240 ? -2.500 10.465 -11.172 1.00 94.88 240 GLY A O 1
ATOM 1770 N N . ASN A 1 241 ? -2.399 8.592 -9.933 1.00 97.00 241 ASN A N 1
ATOM 1771 C CA . ASN A 1 241 ? -2.910 9.109 -8.662 1.00 97.00 241 ASN A CA 1
ATOM 1772 C C . ASN A 1 241 ? -1.815 9.185 -7.584 1.00 97.00 241 ASN A C 1
ATOM 1774 O O . ASN A 1 241 ? -2.114 9.168 -6.390 1.00 97.00 241 ASN A O 1
ATOM 1778 N N . ALA A 1 242 ? -0.545 9.192 -7.989 1.00 97.31 242 ALA A N 1
ATOM 1779 C CA . ALA A 1 242 ? 0.593 9.106 -7.081 1.00 97.31 242 ALA A CA 1
ATOM 1780 C C . ALA A 1 242 ? 0.635 10.268 -6.078 1.00 97.31 242 ALA A C 1
ATOM 1782 O O . ALA A 1 242 ? 1.026 10.068 -4.933 1.00 97.31 242 ALA A O 1
ATOM 1783 N N . GLU A 1 243 ? 0.179 11.453 -6.477 1.00 97.25 243 GLU A N 1
ATOM 1784 C CA . GLU A 1 243 ? 0.139 12.674 -5.670 1.00 97.25 243 GLU A CA 1
ATOM 1785 C C . GLU A 1 243 ? -0.748 12.580 -4.422 1.00 97.25 243 GLU A C 1
ATOM 1787 O O . GLU A 1 243 ? -0.587 13.368 -3.494 1.00 97.25 243 GLU A O 1
ATOM 1792 N N . TYR A 1 244 ? -1.656 11.604 -4.375 1.00 97.62 244 TYR A N 1
ATOM 1793 C CA . TYR A 1 244 ? -2.455 11.318 -3.185 1.00 97.62 244 TYR A CA 1
ATOM 1794 C C . TYR A 1 244 ? -1.695 10.440 -2.182 1.00 97.62 244 TYR A C 1
ATOM 1796 O O . TYR A 1 244 ? -1.939 10.516 -0.984 1.00 97.62 244 TYR A O 1
ATOM 1804 N N . PHE A 1 245 ? -0.772 9.596 -2.647 1.00 97.88 245 PHE A N 1
ATOM 1805 C CA . PHE A 1 245 ? -0.129 8.558 -1.826 1.00 97.88 245 PHE A CA 1
ATOM 1806 C C . PHE A 1 245 ? 1.352 8.805 -1.561 1.00 97.88 245 PHE A C 1
ATOM 1808 O O . PHE A 1 245 ? 1.941 8.129 -0.717 1.00 97.88 245 PHE A O 1
ATOM 1815 N N . LEU A 1 246 ? 1.949 9.759 -2.269 1.00 97.94 246 LEU A N 1
ATOM 1816 C CA . LEU A 1 246 ? 3.337 10.167 -2.140 1.00 97.94 246 LEU A CA 1
ATOM 1817 C C . LEU A 1 246 ? 3.405 11.629 -1.707 1.00 97.94 246 LEU A C 1
ATOM 1819 O O . LEU A 1 246 ? 2.616 12.463 -2.148 1.00 97.94 246 LEU A O 1
ATOM 1823 N N . GLY A 1 247 ? 4.376 11.942 -0.857 1.00 97.94 247 GLY A N 1
ATOM 1824 C CA . GLY A 1 247 ? 4.697 13.316 -0.502 1.00 97.94 247 GLY A CA 1
ATOM 1825 C C . GLY A 1 247 ? 5.564 14.011 -1.565 1.00 97.94 247 GLY A C 1
ATOM 1826 O O . GLY A 1 247 ? 6.084 13.358 -2.480 1.00 97.94 247 GLY A O 1
ATOM 1827 N N . PRO A 1 248 ? 5.755 15.339 -1.454 1.00 97.62 248 PRO A N 1
ATOM 1828 C CA . PRO A 1 248 ? 6.509 16.136 -2.423 1.00 97.62 248 PRO A CA 1
ATOM 1829 C C . PRO A 1 248 ? 7.915 15.598 -2.717 1.00 97.62 248 PRO A C 1
ATOM 1831 O O . PRO A 1 248 ? 8.335 15.593 -3.876 1.00 97.62 248 PRO A O 1
ATOM 1834 N N . THR A 1 249 ? 8.621 15.097 -1.696 1.00 97.38 249 THR A N 1
ATOM 1835 C CA . THR A 1 249 ? 9.972 14.534 -1.848 1.00 97.38 249 THR A CA 1
ATOM 1836 C C . THR A 1 249 ? 9.951 13.294 -2.736 1.00 97.38 249 THR A C 1
ATOM 1838 O O . THR A 1 249 ? 10.735 13.192 -3.677 1.00 97.38 249 THR A O 1
ATOM 1841 N N . ALA A 1 250 ? 9.021 12.368 -2.500 1.00 96.81 250 ALA A N 1
ATOM 1842 C CA . ALA A 1 250 ? 8.902 11.147 -3.293 1.00 96.81 250 ALA A CA 1
ATOM 1843 C C . ALA A 1 250 ? 8.467 11.426 -4.744 1.00 96.81 250 ALA A C 1
ATOM 1845 O O . ALA A 1 250 ? 8.950 10.768 -5.664 1.00 96.81 250 ALA A O 1
ATOM 1846 N N . ILE A 1 251 ? 7.616 12.435 -4.971 1.00 97.00 251 ILE A N 1
ATOM 1847 C CA . ILE A 1 251 ? 7.165 12.834 -6.317 1.00 97.00 251 ILE A CA 1
ATOM 1848 C C . ILE A 1 251 ? 8.297 13.469 -7.136 1.00 97.00 251 ILE A C 1
ATOM 1850 O O . ILE A 1 251 ? 8.419 13.197 -8.330 1.00 97.00 251 ILE A O 1
ATOM 1854 N N . ALA A 1 252 ? 9.119 14.319 -6.515 1.00 96.19 252 ALA A N 1
ATOM 1855 C CA . ALA A 1 252 ? 10.188 15.049 -7.201 1.00 96.19 252 ALA A CA 1
ATOM 1856 C C . ALA A 1 252 ? 11.409 14.174 -7.540 1.00 96.19 252 ALA A C 1
ATOM 1858 O O . ALA A 1 252 ? 12.304 14.609 -8.269 1.00 96.19 252 ALA A O 1
ATOM 1859 N N . THR A 1 253 ? 11.469 12.964 -6.988 1.00 94.12 253 THR A N 1
ATOM 1860 C CA . THR A 1 253 ? 12.672 12.137 -7.010 1.00 94.12 253 THR A CA 1
ATOM 1861 C C . THR A 1 253 ? 12.777 11.266 -8.260 1.00 94.12 253 THR A C 1
ATOM 1863 O O . THR A 1 253 ? 11.788 10.789 -8.817 1.00 94.12 253 THR A O 1
ATOM 1866 N N . ASP A 1 254 ? 14.014 11.056 -8.718 1.00 91.38 254 ASP A N 1
ATOM 1867 C CA . ASP A 1 254 ? 14.330 10.182 -9.841 1.00 91.38 254 ASP A CA 1
ATOM 1868 C C . ASP A 1 254 ? 14.590 8.730 -9.402 1.00 91.38 254 ASP A C 1
ATOM 1870 O O . ASP A 1 254 ? 14.822 8.414 -8.239 1.00 91.38 254 ASP A O 1
ATOM 1874 N N . PHE A 1 255 ? 14.616 7.807 -10.365 1.00 89.00 255 PHE A N 1
ATOM 1875 C CA . PHE A 1 255 ? 14.866 6.383 -10.102 1.00 89.00 255 PHE A CA 1
ATOM 1876 C C . PHE A 1 255 ? 16.262 6.074 -9.528 1.00 89.00 255 PHE A C 1
ATOM 1878 O O . PHE A 1 255 ? 16.560 4.915 -9.233 1.00 89.00 255 PHE A O 1
ATOM 1885 N N . ARG A 1 256 ? 17.167 7.059 -9.468 1.00 91.00 256 ARG A N 1
ATOM 1886 C CA . ARG A 1 256 ? 18.555 6.852 -9.040 1.00 91.00 256 ARG A CA 1
ATOM 1887 C C . ARG A 1 256 ? 18.716 7.026 -7.538 1.00 91.00 256 ARG A C 1
ATOM 1889 O O . ARG A 1 256 ? 19.646 6.442 -6.989 1.00 91.00 256 ARG A O 1
ATOM 1896 N N . ASN A 1 257 ? 17.820 7.775 -6.904 1.00 92.88 257 ASN A N 1
ATOM 1897 C CA . ASN A 1 257 ? 17.872 8.093 -5.485 1.00 92.88 257 ASN A CA 1
ATOM 1898 C C . ASN A 1 257 ? 16.566 7.644 -4.816 1.00 92.88 257 ASN A C 1
ATOM 1900 O O . ASN A 1 257 ? 15.688 8.465 -4.624 1.00 92.88 257 ASN A O 1
ATOM 1904 N N . PRO A 1 258 ? 16.369 6.355 -4.501 1.00 93.25 258 PRO A N 1
ATOM 1905 C CA . PRO A 1 258 ? 15.111 5.909 -3.904 1.00 93.25 258 PRO A CA 1
ATOM 1906 C C . PRO A 1 258 ? 14.834 6.643 -2.582 1.00 93.25 258 PRO A C 1
ATOM 1908 O O . PRO A 1 258 ? 15.722 6.745 -1.739 1.00 93.25 258 PRO A O 1
ATOM 1911 N N . VAL A 1 259 ? 13.600 7.126 -2.410 1.00 96.50 259 VAL A N 1
ATOM 1912 C CA . VAL A 1 259 ? 13.137 7.799 -1.184 1.00 96.50 259 VAL A CA 1
ATOM 1913 C C . VAL A 1 259 ? 12.591 6.754 -0.224 1.00 96.50 259 VAL A C 1
ATOM 1915 O O . VAL A 1 259 ? 11.734 5.955 -0.598 1.00 96.50 259 VAL A O 1
ATOM 1918 N N . GLY A 1 260 ? 13.075 6.732 1.010 1.00 95.25 260 GLY A N 1
ATOM 1919 C CA . GLY A 1 260 ? 12.564 5.856 2.056 1.00 95.25 260 GLY A CA 1
ATOM 1920 C C . GLY A 1 260 ? 11.233 6.345 2.633 1.00 95.25 260 GLY A C 1
ATOM 1921 O O . GLY A 1 260 ? 10.930 7.532 2.635 1.00 95.25 260 GLY A O 1
ATOM 1922 N N . VAL A 1 261 ? 10.453 5.429 3.214 1.00 91.69 261 VAL A N 1
ATOM 1923 C CA . VAL A 1 261 ? 9.211 5.762 3.947 1.00 91.69 261 VAL A CA 1
ATOM 1924 C C . VAL A 1 261 ? 9.467 6.738 5.111 1.00 91.69 261 VAL A C 1
ATOM 1926 O O . VAL A 1 261 ? 8.579 7.498 5.478 1.00 91.69 261 VAL A O 1
ATOM 1929 N N . GLY A 1 262 ? 10.670 6.712 5.697 1.00 91.94 262 GLY A N 1
ATOM 1930 C CA . GLY A 1 262 ? 11.065 7.577 6.815 1.00 91.94 262 GLY A CA 1
ATOM 1931 C C . GLY A 1 262 ? 11.688 8.915 6.413 1.00 91.94 262 GLY A C 1
ATOM 1932 O O . GLY A 1 262 ? 12.054 9.684 7.300 1.00 91.94 262 GLY A O 1
ATOM 1933 N N . ASP A 1 263 ? 11.837 9.189 5.115 1.00 95.94 263 ASP A N 1
ATOM 1934 C CA . ASP A 1 263 ? 12.400 10.457 4.659 1.00 95.94 263 ASP A CA 1
ATOM 1935 C C . ASP A 1 263 ? 11.389 11.596 4.857 1.00 95.94 263 ASP A C 1
ATOM 1937 O O . ASP A 1 263 ? 10.170 11.413 4.777 1.00 95.94 263 ASP A O 1
ATOM 1941 N N . ALA A 1 264 ? 11.901 12.799 5.125 1.00 95.75 264 ALA A N 1
ATOM 1942 C CA . ALA A 1 264 ? 11.062 13.976 5.325 1.00 95.75 264 ALA A CA 1
ATOM 1943 C C . ALA A 1 264 ? 10.217 14.267 4.071 1.00 95.75 264 ALA A C 1
ATOM 1945 O O . ALA A 1 264 ? 10.725 14.261 2.946 1.00 95.75 264 ALA A O 1
ATOM 1946 N N . ASP A 1 265 ? 8.921 14.512 4.277 1.00 96.50 265 ASP A N 1
ATOM 1947 C CA . ASP A 1 265 ? 7.942 14.807 3.221 1.00 96.50 265 ASP A CA 1
ATOM 1948 C C . ASP A 1 265 ? 7.853 13.725 2.122 1.00 96.50 265 ASP A C 1
ATOM 1950 O O . ASP A 1 265 ? 7.463 13.997 0.983 1.00 96.50 265 ASP A O 1
ATOM 1954 N N . ALA A 1 266 ? 8.226 12.481 2.444 1.00 97.38 266 ALA A N 1
ATOM 1955 C CA . ALA A 1 266 ? 8.110 11.336 1.543 1.00 97.38 266 ALA A CA 1
ATOM 1956 C C . ALA A 1 266 ? 6.674 10.802 1.435 1.00 97.38 266 ALA A C 1
ATOM 1958 O O . ALA A 1 266 ? 6.284 10.261 0.400 1.00 97.38 266 ALA A O 1
ATOM 1959 N N . LEU A 1 267 ? 5.882 10.974 2.493 1.00 97.69 267 LEU A N 1
ATOM 1960 C CA . LEU A 1 267 ? 4.484 10.559 2.585 1.00 97.69 267 LEU A CA 1
ATOM 1961 C C . LEU A 1 267 ? 3.539 11.770 2.524 1.00 97.69 267 LEU A C 1
ATOM 1963 O O . LEU A 1 267 ? 3.957 12.889 2.836 1.00 97.69 267 LEU A O 1
ATOM 1967 N N . PRO A 1 268 ? 2.267 11.573 2.135 1.00 97.12 268 PRO A N 1
ATOM 1968 C CA . PRO 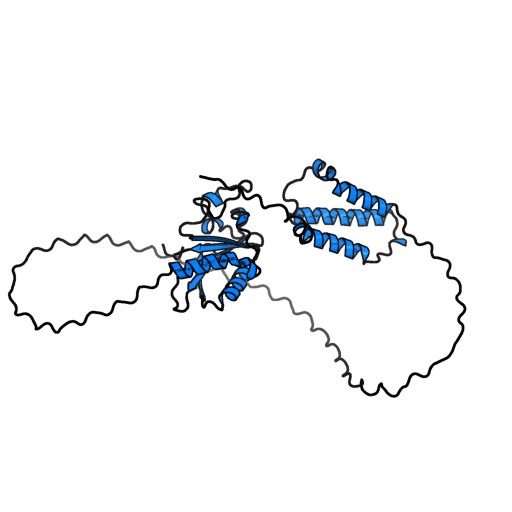A 1 268 ? 1.286 12.647 2.116 1.00 97.12 268 PRO A CA 1
ATOM 1969 C C . PRO A 1 268 ? 0.984 13.149 3.541 1.00 97.12 268 PRO A C 1
ATOM 1971 O 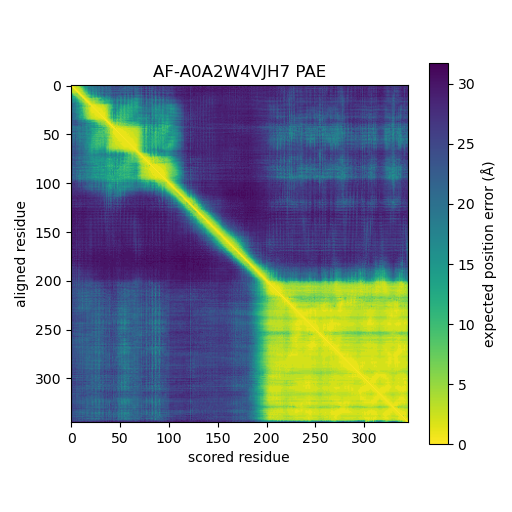O . PRO A 1 268 ? 1.163 12.410 4.517 1.00 97.12 268 PRO A O 1
ATOM 1974 N N . PRO A 1 269 ? 0.485 14.389 3.691 1.00 95.50 269 PRO A N 1
ATOM 1975 C CA . PRO A 1 269 ? 0.145 14.949 4.995 1.00 95.50 269 PRO A CA 1
ATOM 1976 C C . PRO A 1 269 ? -0.780 14.038 5.816 1.00 95.50 269 PRO A C 1
ATOM 1978 O O . PRO A 1 269 ? -1.761 13.494 5.310 1.00 95.50 269 PRO A O 1
ATOM 1981 N N . GLY A 1 270 ? -0.459 13.873 7.102 1.00 94.56 270 GLY A N 1
ATOM 1982 C CA . GLY A 1 270 ? -1.234 13.056 8.042 1.00 94.56 270 GLY A CA 1
ATOM 1983 C C . GLY A 1 270 ? -1.015 11.541 7.933 1.00 94.56 270 GLY A C 1
ATOM 1984 O O . GLY A 1 270 ? -1.542 10.801 8.770 1.00 94.56 270 GLY A O 1
ATOM 1985 N N . ALA A 1 271 ? -0.248 11.061 6.948 1.00 96.25 271 ALA A N 1
ATOM 1986 C CA . ALA A 1 271 ? 0.129 9.655 6.889 1.00 96.25 271 ALA A CA 1
ATOM 1987 C C . ALA A 1 271 ? 1.092 9.319 8.037 1.00 96.25 271 ALA A C 1
ATOM 1989 O O . ALA A 1 271 ? 2.107 9.979 8.246 1.00 96.25 271 ALA A O 1
ATOM 1990 N N . ALA A 1 272 ? 0.757 8.277 8.790 1.00 94.00 272 ALA A N 1
ATOM 1991 C CA . ALA A 1 272 ? 1.547 7.766 9.899 1.00 94.00 272 ALA A CA 1
ATOM 1992 C C . ALA A 1 272 ? 2.637 6.793 9.438 1.00 94.00 272 ALA A C 1
ATOM 1994 O O . ALA A 1 272 ? 3.678 6.679 10.078 1.00 94.00 272 ALA A O 1
ATOM 1995 N N . SER A 1 273 ? 2.366 6.029 8.377 1.00 94.19 273 SER A N 1
ATOM 1996 C CA . SER A 1 273 ? 3.259 4.981 7.886 1.00 94.19 273 SER A CA 1
ATOM 1997 C C . SER A 1 273 ? 2.880 4.577 6.465 1.00 94.19 273 SER A C 1
ATOM 1999 O O . SER A 1 273 ? 1.736 4.756 6.040 1.00 94.19 273 SER A O 1
ATOM 2001 N N . ALA A 1 274 ? 3.827 3.970 5.757 1.00 96.06 274 ALA A N 1
ATOM 2002 C CA . ALA A 1 274 ? 3.558 3.252 4.525 1.00 96.06 274 ALA A CA 1
ATOM 2003 C C . ALA A 1 274 ? 4.359 1.945 4.448 1.00 96.06 274 ALA A C 1
ATOM 2005 O O . ALA A 1 274 ? 5.381 1.774 5.125 1.00 96.06 274 ALA A O 1
ATOM 2006 N N . ARG A 1 275 ? 3.882 1.010 3.625 1.00 96.19 275 ARG A N 1
ATOM 2007 C CA . ARG A 1 275 ? 4.578 -0.237 3.295 1.00 96.19 275 ARG A CA 1
ATOM 2008 C C . ARG A 1 275 ? 4.439 -0.553 1.817 1.00 96.19 275 ARG A C 1
ATOM 2010 O O . ARG A 1 275 ? 3.346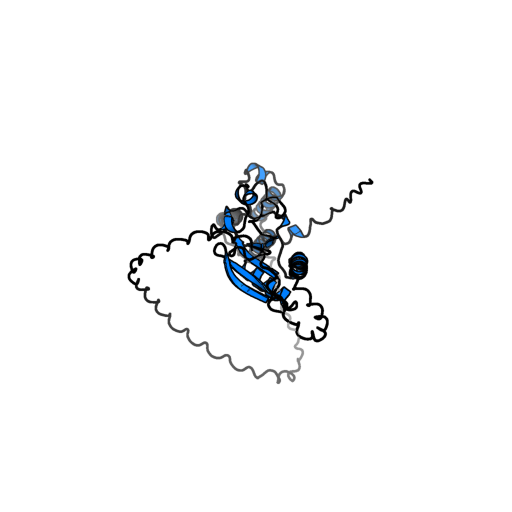 -0.466 1.262 1.00 96.19 275 ARG A O 1
ATOM 2017 N N . VAL A 1 276 ? 5.534 -0.961 1.196 1.00 96.38 276 VAL A N 1
ATOM 2018 C CA . VAL A 1 276 ? 5.548 -1.437 -0.188 1.00 96.38 276 VAL A CA 1
ATOM 2019 C C . VAL A 1 276 ? 5.439 -2.955 -0.176 1.00 96.38 276 VAL A C 1
ATOM 2021 O O . VAL A 1 276 ? 6.259 -3.613 0.448 1.00 96.38 276 VAL A O 1
ATOM 2024 N N . ILE A 1 277 ? 4.442 -3.526 -0.845 1.00 97.06 277 ILE A N 1
ATOM 2025 C CA . ILE A 1 277 ? 4.136 -4.957 -0.764 1.00 97.06 277 ILE A CA 1
ATOM 2026 C C . ILE A 1 277 ? 4.172 -5.574 -2.163 1.00 97.06 277 ILE A C 1
ATOM 2028 O O . ILE A 1 277 ? 3.516 -5.082 -3.083 1.00 97.06 277 ILE A O 1
ATOM 2032 N N . ASP A 1 278 ? 4.914 -6.674 -2.313 1.00 95.50 278 ASP A N 1
ATOM 2033 C CA . ASP A 1 278 ? 5.085 -7.436 -3.565 1.00 95.50 278 ASP A CA 1
ATOM 2034 C C . ASP A 1 278 ? 3.848 -8.285 -3.913 1.00 95.50 278 ASP A C 1
ATOM 2036 O O . ASP A 1 278 ? 3.886 -9.516 -3.977 1.00 95.50 278 ASP A O 1
ATOM 2040 N N . SER A 1 279 ? 2.689 -7.641 -3.996 1.00 96.62 279 SER A N 1
ATOM 2041 C CA . SER A 1 279 ? 1.420 -8.286 -4.314 1.00 96.62 279 SER A CA 1
ATOM 2042 C C . SER A 1 279 ? 0.388 -7.238 -4.720 1.00 96.62 279 SER A C 1
ATOM 2044 O O . SER A 1 279 ? 0.433 -6.086 -4.285 1.00 96.62 279 SER A O 1
ATOM 2046 N N . GLN A 1 280 ? -0.599 -7.658 -5.508 1.00 96.56 280 GLN A N 1
ATOM 2047 C CA . GLN A 1 280 ? -1.730 -6.820 -5.906 1.00 96.56 280 GLN A CA 1
ATOM 2048 C C . GLN A 1 280 ? -2.568 -6.393 -4.694 1.00 96.56 280 GLN A C 1
ATOM 2050 O O . GLN A 1 280 ? -2.774 -7.186 -3.771 1.00 96.56 280 GLN A O 1
ATOM 2055 N N . ALA A 1 281 ? -3.131 -5.179 -4.728 1.00 96.50 281 ALA A N 1
ATOM 2056 C CA . ALA A 1 281 ? -3.890 -4.600 -3.611 1.00 96.50 281 ALA A CA 1
ATOM 2057 C C . ALA A 1 281 ? -5.035 -5.504 -3.112 1.00 96.50 281 ALA A C 1
ATOM 2059 O O . ALA A 1 281 ? -5.258 -5.628 -1.910 1.00 96.50 281 ALA A O 1
ATOM 2060 N N . LYS A 1 282 ? -5.737 -6.194 -4.023 1.00 96.62 282 LYS A N 1
ATOM 2061 C CA . LYS A 1 282 ? -6.820 -7.130 -3.673 1.00 96.62 282 LYS A CA 1
ATOM 2062 C C . LYS A 1 282 ? -6.321 -8.319 -2.845 1.00 96.62 282 LYS A C 1
ATOM 2064 O O . LYS A 1 282 ? -6.971 -8.706 -1.874 1.00 96.62 282 LYS A O 1
ATOM 2069 N N . ASP A 1 283 ? -5.179 -8.886 -3.221 1.00 96.69 283 ASP A N 1
ATOM 2070 C CA . ASP A 1 283 ? -4.591 -10.039 -2.538 1.00 96.69 283 ASP A CA 1
ATOM 2071 C C . ASP A 1 283 ? -3.980 -9.635 -1.197 1.00 96.69 283 ASP A C 1
ATOM 2073 O O . ASP A 1 283 ? -4.135 -10.357 -0.210 1.00 96.69 283 ASP A O 1
ATOM 2077 N N . VAL A 1 284 ? -3.368 -8.448 -1.141 1.00 96.62 284 VAL A N 1
ATOM 2078 C CA . VAL A 1 284 ? -2.890 -7.846 0.109 1.00 96.62 284 VAL A CA 1
ATOM 2079 C C . VAL A 1 284 ? -4.045 -7.639 1.077 1.00 96.62 284 VAL A C 1
ATOM 2081 O O . VAL A 1 284 ? -3.988 -8.139 2.197 1.00 96.62 284 VAL A O 1
ATOM 2084 N N . LEU A 1 285 ? -5.131 -6.995 0.642 1.00 97.19 285 LEU A N 1
ATOM 2085 C CA . LEU A 1 285 ? -6.308 -6.779 1.482 1.00 97.19 285 LEU A CA 1
ATOM 2086 C C . LEU A 1 285 ? -6.883 -8.100 2.002 1.00 97.19 285 LEU A C 1
ATOM 2088 O O . LEU A 1 285 ? -7.227 -8.200 3.177 1.00 97.19 285 LEU A O 1
ATOM 2092 N N . LYS A 1 286 ? -6.979 -9.119 1.140 1.00 96.94 286 LYS A N 1
ATOM 2093 C CA . LYS A 1 286 ? -7.465 -10.449 1.525 1.00 96.94 286 LYS A CA 1
ATOM 2094 C C . LYS A 1 286 ? -6.582 -11.075 2.607 1.00 96.94 286 LYS A C 1
ATOM 2096 O O . LYS A 1 286 ? -7.115 -11.595 3.585 1.00 96.94 286 LYS A O 1
ATOM 2101 N N . LYS A 1 287 ? -5.258 -11.030 2.436 1.00 95.62 287 LYS A N 1
ATOM 2102 C CA . LYS A 1 287 ? -4.292 -11.597 3.390 1.00 95.62 287 LYS A CA 1
ATOM 2103 C C . LYS A 1 287 ? -4.267 -10.833 4.711 1.00 95.62 287 LYS A C 1
ATOM 2105 O O . LYS A 1 287 ? -4.303 -11.476 5.750 1.00 95.62 287 LYS A O 1
ATOM 2110 N N . ILE A 1 288 ? -4.309 -9.501 4.677 1.00 94.94 288 ILE A N 1
ATOM 2111 C CA . ILE A 1 288 ? -4.415 -8.665 5.880 1.00 94.94 288 ILE A CA 1
ATOM 2112 C C . ILE A 1 288 ? -5.715 -8.992 6.626 1.00 94.94 288 ILE A C 1
ATOM 2114 O O . ILE A 1 288 ? -5.668 -9.358 7.795 1.00 94.94 288 ILE A O 1
ATOM 2118 N N . LYS A 1 289 ? -6.876 -8.975 5.955 1.00 95.25 289 LYS A N 1
ATOM 2119 C CA . LYS A 1 289 ? -8.154 -9.338 6.597 1.00 95.25 289 LYS A CA 1
ATOM 2120 C C . LYS A 1 289 ? -8.122 -10.734 7.224 1.00 95.25 289 LYS A C 1
ATOM 2122 O O . LYS A 1 289 ? -8.683 -10.926 8.294 1.00 95.25 289 LYS A O 1
ATOM 2127 N N . ALA A 1 290 ? -7.473 -11.700 6.571 1.00 93.56 290 ALA A N 1
ATOM 2128 C CA . ALA A 1 290 ? -7.312 -13.045 7.116 1.00 93.56 290 ALA A CA 1
ATOM 2129 C C . ALA A 1 290 ? -6.364 -13.081 8.328 1.00 93.56 290 ALA A C 1
ATOM 2131 O O . ALA A 1 290 ? -6.684 -13.734 9.317 1.00 93.56 290 ALA A O 1
ATOM 2132 N N . GLY A 1 291 ? -5.234 -12.367 8.274 1.00 90.94 291 GLY A N 1
ATOM 2133 C CA . GLY A 1 291 ? -4.258 -12.296 9.366 1.00 90.94 291 GLY A CA 1
ATOM 2134 C C . GLY A 1 291 ? -4.830 -11.664 10.635 1.00 90.94 291 GLY A C 1
ATOM 2135 O O . GLY A 1 291 ? -4.602 -12.167 11.730 1.00 90.94 291 GLY A O 1
ATOM 2136 N N . TYR A 1 292 ? -5.657 -10.630 10.480 1.00 91.12 292 TYR A N 1
ATOM 2137 C CA . TYR A 1 292 ? -6.290 -9.913 11.591 1.00 91.12 292 TYR A CA 1
ATOM 2138 C C . TYR A 1 292 ? -7.690 -10.436 11.960 1.00 91.12 292 TYR A C 1
ATOM 2140 O O . TYR A 1 292 ? -8.351 -9.878 12.832 1.00 91.12 292 TYR A O 1
ATOM 2148 N N . ALA A 1 293 ? -8.164 -11.531 11.354 1.00 90.12 293 ALA A N 1
ATOM 2149 C CA . ALA A 1 293 ? -9.498 -12.066 11.647 1.00 90.12 293 ALA A CA 1
ATOM 2150 C C . ALA A 1 293 ? -9.683 -12.438 13.134 1.00 90.12 293 ALA A C 1
ATOM 2152 O O . ALA A 1 293 ? -10.786 -12.332 13.664 1.00 90.12 293 ALA A O 1
ATOM 2153 N N . ASN A 1 294 ? -8.601 -12.835 13.816 1.00 88.44 294 ASN A N 1
ATOM 2154 C CA . ASN A 1 294 ? -8.626 -13.252 15.222 1.00 88.44 294 ASN A CA 1
ATOM 2155 C C . ASN A 1 294 ? -8.396 -12.105 16.220 1.00 88.44 294 ASN A C 1
ATOM 2157 O O . ASN A 1 294 ? -8.589 -12.308 17.416 1.00 88.44 294 ASN A O 1
ATOM 2161 N N . THR A 1 295 ? -7.982 -10.918 15.764 1.00 88.38 295 THR A N 1
ATOM 2162 C CA . THR A 1 295 ? -7.729 -9.764 16.648 1.00 88.38 295 THR A CA 1
ATOM 2163 C C . THR A 1 295 ? -8.983 -8.923 16.881 1.00 88.38 295 THR A C 1
ATOM 2165 O O . THR A 1 295 ? -8.988 -8.044 17.738 1.00 88.38 295 THR A O 1
ATOM 2168 N N . GLY A 1 296 ? -10.060 -9.192 16.133 1.00 89.69 296 GLY A N 1
ATOM 2169 C CA . GLY A 1 296 ? -11.302 -8.425 16.203 1.00 89.69 296 GLY A CA 1
ATOM 2170 C C . GLY A 1 296 ? -11.238 -7.075 15.485 1.00 89.69 296 GLY A C 1
ATOM 2171 O O . GLY A 1 296 ? -12.149 -6.268 15.650 1.00 89.69 296 GLY A O 1
ATOM 2172 N N . ILE A 1 297 ? -10.189 -6.831 14.690 1.00 94.38 297 ILE A N 1
ATOM 2173 C CA . ILE A 1 297 ? -10.080 -5.635 13.852 1.00 94.38 297 ILE A CA 1
ATOM 2174 C C . ILE A 1 297 ? -10.988 -5.790 12.630 1.00 94.38 297 ILE A C 1
ATOM 2176 O O . ILE A 1 297 ? -10.867 -6.744 11.854 1.00 94.38 297 ILE A O 1
ATOM 2180 N N . VAL A 1 298 ? -11.879 -4.822 12.435 1.00 96.00 298 VAL A N 1
ATOM 2181 C CA . VAL A 1 298 ? -12.816 -4.771 11.311 1.00 96.00 298 VAL A CA 1
ATOM 2182 C C . VAL A 1 298 ? -12.337 -3.754 10.279 1.00 96.00 298 VAL A C 1
ATOM 2184 O O . VAL A 1 298 ? -11.839 -2.681 10.605 1.00 96.00 298 VAL A O 1
ATOM 2187 N N . PHE A 1 299 ? -12.474 -4.121 9.005 1.00 97.50 299 PHE A N 1
ATOM 2188 C CA . PHE A 1 299 ? -12.011 -3.349 7.853 1.00 97.50 299 PHE A CA 1
ATOM 2189 C C . PHE A 1 299 ? -13.217 -2.852 7.049 1.00 97.50 299 PHE A C 1
ATOM 2191 O O . PHE A 1 299 ? -13.698 -3.562 6.150 1.00 97.50 299 PHE A O 1
ATOM 2198 N N . SER A 1 300 ? -13.675 -1.640 7.353 1.00 97.81 300 SER A N 1
ATOM 2199 C CA . SER A 1 300 ? -14.887 -1.027 6.795 1.00 97.81 300 SER A CA 1
ATOM 2200 C C . SER A 1 300 ? -14.518 -0.024 5.701 1.00 97.81 300 SER A C 1
ATOM 2202 O O . SER A 1 300 ? -13.813 0.945 5.958 1.00 97.81 300 SER A O 1
ATOM 2204 N N . GLN A 1 301 ? -14.949 -0.237 4.451 1.00 97.88 301 GLN A N 1
ATOM 2205 C CA . GLN A 1 301 ? -14.703 0.750 3.391 1.00 97.88 301 GLN A CA 1
ATOM 2206 C C . GLN A 1 301 ? -15.568 1.988 3.646 1.00 97.88 301 GLN A C 1
ATOM 2208 O O . GLN A 1 301 ? -16.792 1.886 3.657 1.00 97.88 301 GLN A O 1
ATOM 2213 N N . VAL A 1 302 ? -14.937 3.149 3.823 1.00 97.88 302 VAL A N 1
ATOM 2214 C CA . VAL A 1 302 ? -15.633 4.400 4.168 1.00 97.88 302 VAL A CA 1
ATOM 2215 C C . VAL A 1 302 ? -15.810 5.333 2.977 1.00 97.88 302 VAL A C 1
ATOM 2217 O O . VAL A 1 302 ? -16.792 6.062 2.901 1.00 97.88 302 VAL A O 1
ATOM 2220 N N . SER A 1 303 ? -14.857 5.348 2.046 1.00 97.69 303 SER A N 1
ATOM 2221 C CA . SER A 1 303 ? 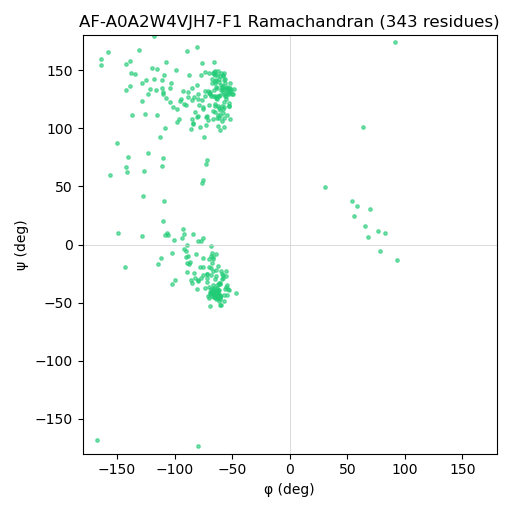-14.895 6.200 0.852 1.00 97.69 303 SER A CA 1
ATOM 2222 C C . SER A 1 303 ? -13.829 5.749 -0.152 1.00 97.69 303 SER A C 1
ATOM 2224 O O . SER A 1 303 ? -13.246 4.672 -0.006 1.00 97.69 303 SER A O 1
ATOM 2226 N N . ASN A 1 304 ? -13.576 6.568 -1.173 1.00 97.50 304 ASN A N 1
ATOM 2227 C CA . ASN A 1 304 ? -12.395 6.452 -2.017 1.00 97.50 304 ASN A CA 1
ATOM 2228 C C . ASN A 1 304 ? -11.451 7.629 -1.728 1.00 97.50 304 ASN A C 1
ATOM 2230 O O . ASN A 1 304 ? -11.905 8.743 -1.467 1.00 97.50 304 ASN A O 1
ATOM 2234 N N . TYR A 1 305 ? -10.149 7.388 -1.806 1.00 97.25 305 TYR A N 1
ATOM 2235 C CA . TYR A 1 305 ? -9.090 8.387 -1.707 1.00 97.25 305 TYR A CA 1
ATOM 2236 C C . TYR A 1 305 ? -8.175 8.218 -2.920 1.00 97.25 305 TYR A C 1
ATOM 2238 O O . TYR A 1 305 ? -7.731 7.108 -3.194 1.00 97.25 305 TYR A O 1
ATOM 2246 N N . GLY A 1 306 ? -7.979 9.269 -3.722 1.00 95.81 306 GLY A N 1
ATOM 2247 C CA . GLY A 1 306 ? -7.170 9.180 -4.945 1.00 95.81 306 GLY A CA 1
ATOM 2248 C C . GLY A 1 306 ? -7.605 8.065 -5.912 1.00 95.81 306 GLY A C 1
ATOM 2249 O O . GLY A 1 306 ? -6.761 7.409 -6.507 1.00 95.81 306 GLY A O 1
ATOM 2250 N N . SER A 1 307 ? -8.907 7.794 -6.060 1.00 96.50 307 SER A N 1
ATOM 2251 C CA . SER A 1 307 ? -9.444 6.676 -6.872 1.00 96.50 307 SER A CA 1
ATOM 2252 C C . SER A 1 307 ? -9.108 5.256 -6.379 1.00 96.50 307 SER A C 1
ATOM 2254 O O . SER A 1 307 ? -9.272 4.285 -7.130 1.00 96.50 307 SER A O 1
ATOM 2256 N N . GLU A 1 308 ? -8.667 5.114 -5.129 1.00 97.50 308 GLU A N 1
ATOM 2257 C CA . GLU A 1 308 ? -8.518 3.827 -4.445 1.00 97.50 308 GLU A CA 1
ATOM 2258 C C . GLU A 1 308 ? -9.463 3.729 -3.247 1.00 97.50 308 GLU A C 1
ATOM 2260 O O . GLU A 1 308 ? -9.799 4.751 -2.646 1.00 97.50 308 GLU A O 1
ATOM 2265 N N . PRO A 1 309 ? -9.903 2.521 -2.863 1.00 98.12 309 PRO A N 1
ATOM 2266 C CA . PRO A 1 309 ? -10.692 2.340 -1.654 1.00 98.12 309 PRO A CA 1
ATOM 2267 C C . PRO A 1 309 ? -9.938 2.818 -0.407 1.00 98.12 309 PRO A C 1
ATOM 2269 O O . PRO A 1 309 ? -8.762 2.494 -0.210 1.00 98.12 309 PRO A O 1
ATOM 2272 N N . LEU A 1 310 ? -10.639 3.552 0.453 1.00 98.38 310 LEU A N 1
ATOM 2273 C CA . LEU A 1 310 ? -10.185 3.936 1.783 1.00 98.38 310 LEU A CA 1
ATOM 2274 C C . LEU A 1 310 ? -10.976 3.135 2.817 1.00 98.38 310 LEU A C 1
ATOM 2276 O O . LEU A 1 310 ? -12.211 3.159 2.824 1.00 98.38 310 LEU A O 1
ATOM 2280 N N . TYR A 1 311 ? -10.263 2.447 3.699 1.00 98.50 311 TYR A N 1
ATOM 2281 C CA . TYR A 1 311 ? -10.843 1.633 4.758 1.00 98.50 311 TYR A CA 1
ATOM 2282 C C . TYR A 1 311 ? -10.580 2.269 6.120 1.00 98.50 311 TYR A C 1
ATOM 2284 O O . TYR A 1 311 ? -9.453 2.669 6.408 1.00 98.50 311 TYR A O 1
ATOM 2292 N N . ALA A 1 312 ? -11.605 2.319 6.962 1.00 98.06 312 ALA A N 1
ATOM 2293 C CA . ALA A 1 312 ? -11.467 2.511 8.395 1.00 98.06 312 ALA A CA 1
ATOM 2294 C C . ALA A 1 312 ? -11.112 1.173 9.055 1.00 98.06 312 ALA A C 1
ATOM 2296 O O . ALA A 1 312 ? -11.669 0.129 8.696 1.00 98.06 312 ALA A O 1
ATOM 2297 N N . LEU A 1 313 ? -10.172 1.218 9.997 1.00 97.56 313 LEU A N 1
ATOM 2298 C CA . LEU A 1 313 ? -9.872 0.115 10.898 1.00 97.56 313 LEU A CA 1
ATOM 2299 C C . LEU A 1 313 ? -10.589 0.382 12.214 1.00 97.56 313 LEU A C 1
ATOM 2301 O O . LEU A 1 313 ? -10.309 1.378 12.888 1.00 97.56 313 LEU A O 1
ATOM 2305 N N . GLU A 1 314 ? -11.510 -0.505 12.549 1.00 97.25 314 GLU A N 1
ATOM 2306 C CA . GLU A 1 314 ? -12.345 -0.436 13.742 1.00 97.25 314 GLU A CA 1
ATOM 2307 C C . GLU A 1 314 ? -11.938 -1.549 14.706 1.00 97.25 314 GLU A C 1
ATOM 2309 O O . GLU A 1 314 ? -11.590 -2.655 14.285 1.00 97.25 314 GLU A O 1
ATOM 2314 N N . ASN A 1 315 ? -11.944 -1.255 16.002 1.00 95.25 315 ASN A N 1
ATOM 2315 C CA . ASN A 1 315 ? -11.742 -2.262 17.040 1.00 95.25 315 ASN A CA 1
ATOM 2316 C C . ASN A 1 315 ? -13.043 -3.062 17.296 1.00 95.25 315 ASN A C 1
ATOM 2318 O O . ASN A 1 315 ? -14.064 -2.885 16.628 1.00 95.25 315 ASN A O 1
ATOM 2322 N N . THR A 1 316 ? -13.040 -3.916 18.320 1.00 93.31 316 THR A N 1
ATOM 2323 C CA . THR A 1 316 ? -14.207 -4.733 18.696 1.00 93.31 316 THR A CA 1
ATOM 2324 C C . THR A 1 316 ? -15.397 -3.933 19.235 1.00 93.31 316 THR A C 1
ATOM 2326 O O . THR A 1 316 ? -16.504 -4.470 19.284 1.00 93.31 316 THR A O 1
ATOM 2329 N N . THR A 1 317 ? -15.205 -2.668 19.627 1.00 93.94 317 THR A N 1
ATOM 2330 C CA . THR A 1 317 ? -16.278 -1.758 20.066 1.00 93.94 317 THR A CA 1
ATOM 2331 C C . THR A 1 317 ? -16.852 -0.929 18.911 1.00 93.94 317 THR A C 1
ATOM 2333 O O . THR A 1 317 ? -17.836 -0.218 19.113 1.00 93.94 317 THR A O 1
ATOM 2336 N N . GLY A 1 318 ? -16.291 -1.050 17.700 1.00 95.06 318 GLY A N 1
ATOM 2337 C CA . GLY A 1 318 ? -16.677 -0.269 16.521 1.00 95.06 318 GLY A CA 1
ATOM 2338 C C . GLY A 1 318 ? -16.024 1.114 16.455 1.00 95.06 318 GLY A C 1
ATOM 2339 O O . GLY A 1 318 ? -16.403 1.934 15.621 1.00 95.06 318 GLY A O 1
ATOM 2340 N N . GLU A 1 319 ? -15.053 1.402 17.323 1.00 95.25 319 GLU A N 1
ATOM 2341 C CA . GLU A 1 319 ? -14.328 2.669 17.321 1.00 95.25 319 GLU A CA 1
ATOM 2342 C C . GLU A 1 319 ? -13.193 2.627 16.293 1.00 95.25 319 GLU A C 1
ATOM 2344 O O . GLU A 1 319 ? -12.347 1.729 16.300 1.00 95.25 319 GLU A O 1
ATOM 2349 N N . THR A 1 320 ? -13.161 3.614 15.395 1.00 96.31 320 THR A N 1
ATOM 2350 C CA . THR A 1 320 ? -12.096 3.741 14.397 1.00 96.31 320 THR A CA 1
ATOM 2351 C C . THR A 1 320 ? -10.795 4.223 15.038 1.00 96.31 320 THR A C 1
ATOM 2353 O O . THR A 1 320 ? -10.768 5.278 15.674 1.00 96.31 320 THR A O 1
ATOM 2356 N N . PHE A 1 321 ? -9.691 3.510 14.805 1.00 96.19 321 PHE A N 1
ATOM 2357 C CA . PHE A 1 321 ? -8.364 3.888 15.318 1.00 96.19 321 PHE A CA 1
ATOM 2358 C C . PHE A 1 321 ? -7.346 4.256 14.231 1.00 96.19 321 PHE A C 1
ATOM 2360 O O . PHE A 1 321 ? -6.319 4.880 14.528 1.00 96.19 321 PHE A O 1
ATOM 2367 N N . ALA A 1 322 ? -7.609 3.890 12.975 1.00 97.12 322 ALA A N 1
ATOM 2368 C CA . ALA A 1 322 ? -6.782 4.254 11.831 1.00 97.12 322 ALA A CA 1
ATOM 2369 C C . ALA A 1 322 ? -7.571 4.191 10.517 1.00 97.12 322 ALA A C 1
ATOM 2371 O O . ALA A 1 322 ? -8.638 3.583 10.437 1.00 97.12 322 ALA A O 1
ATOM 2372 N N . PHE A 1 323 ? -7.005 4.785 9.469 1.00 98.06 323 PHE A N 1
ATOM 2373 C CA . PHE A 1 323 ? -7.492 4.662 8.098 1.00 98.06 323 PHE A CA 1
ATOM 2374 C C . PHE A 1 323 ? -6.364 4.158 7.215 1.00 98.06 323 PHE A C 1
ATOM 2376 O O . PHE A 1 323 ? -5.224 4.583 7.386 1.00 98.06 323 PHE A O 1
ATOM 2383 N N . PHE A 1 324 ? -6.649 3.292 6.251 1.00 97.19 324 PHE A N 1
ATOM 2384 C CA . PHE A 1 324 ? -5.636 2.882 5.285 1.00 97.19 324 PHE A CA 1
ATOM 2385 C C . PHE A 1 324 ? -6.201 2.711 3.884 1.00 97.19 324 PHE A C 1
ATOM 2387 O O . PHE A 1 324 ? -7.389 2.445 3.684 1.00 97.19 324 PHE A O 1
ATOM 2394 N N . SER A 1 325 ? -5.317 2.852 2.906 1.00 98.19 325 SER A N 1
ATOM 2395 C CA . SER A 1 325 ? -5.612 2.611 1.502 1.00 98.19 325 SER A CA 1
ATOM 2396 C C . SER A 1 325 ? -4.495 1.782 0.877 1.00 98.19 325 SER A C 1
ATOM 2398 O O . SER A 1 325 ? -3.331 1.877 1.277 1.00 98.19 325 SER A O 1
ATOM 2400 N N . LEU A 1 326 ? -4.871 0.940 -0.084 1.00 97.94 326 LEU A N 1
ATOM 2401 C CA . LEU A 1 326 ? -3.964 0.107 -0.866 1.00 97.94 326 LEU A CA 1
ATOM 2402 C C . LEU A 1 326 ? -4.027 0.565 -2.317 1.00 97.94 326 LEU A C 1
ATOM 2404 O O . LEU A 1 326 ? -5.036 0.355 -2.990 1.00 97.94 326 LEU A O 1
ATOM 2408 N N . VAL A 1 327 ? -2.942 1.157 -2.800 1.00 97.62 327 VAL A N 1
ATOM 2409 C CA . VAL A 1 327 ? -2.826 1.645 -4.176 1.00 97.62 327 VAL A CA 1
ATOM 2410 C C . VAL A 1 327 ? -1.961 0.704 -5.001 1.00 97.62 327 VAL A C 1
ATOM 2412 O O . VAL A 1 327 ? -0.916 0.244 -4.545 1.00 97.62 327 VAL A O 1
ATOM 2415 N N . SER A 1 328 ? -2.411 0.379 -6.212 1.00 96.62 328 SER A N 1
ATOM 2416 C CA . SER A 1 328 ? -1.731 -0.596 -7.076 1.00 96.62 328 SER A CA 1
ATOM 2417 C C . SER A 1 328 ? -0.733 0.080 -8.020 1.00 96.62 328 SER A C 1
ATOM 2419 O O . SER A 1 328 ? -1.080 1.026 -8.738 1.00 96.62 328 SER A O 1
ATOM 2421 N N . PHE A 1 329 ? 0.488 -0.450 -8.091 1.00 95.31 329 PHE A N 1
ATOM 2422 C CA . PHE A 1 329 ? 1.539 0.029 -8.991 1.00 95.31 329 PHE A CA 1
ATOM 2423 C C . PHE A 1 329 ? 2.355 -1.159 -9.533 1.00 95.31 329 PHE A C 1
ATOM 2425 O O . PHE A 1 329 ? 2.726 -2.038 -8.772 1.00 95.31 329 PHE A O 1
ATOM 2432 N N . GLN A 1 330 ? 2.608 -1.220 -10.846 1.00 92.06 330 GLN A N 1
ATOM 2433 C CA . GLN A 1 330 ? 3.471 -2.214 -11.532 1.00 92.06 330 GLN A CA 1
ATOM 2434 C C . GLN A 1 330 ? 3.566 -3.641 -10.922 1.00 92.06 330 GLN A C 1
ATOM 2436 O O . GLN A 1 330 ? 4.657 -4.175 -10.762 1.00 92.06 330 GLN A O 1
ATOM 2441 N N . GLY A 1 331 ? 2.441 -4.292 -10.604 1.00 91.25 331 GLY A N 1
ATOM 2442 C CA . GLY A 1 331 ? 2.450 -5.661 -10.050 1.00 91.25 331 GLY A CA 1
ATOM 2443 C C . GLY A 1 331 ? 2.432 -5.754 -8.519 1.00 91.25 331 GLY A C 1
ATOM 2444 O O . GLY A 1 331 ? 2.113 -6.811 -7.977 1.00 91.25 331 GLY A O 1
ATOM 2445 N N . SER A 1 332 ? 2.685 -4.638 -7.849 1.00 96.81 332 SER A N 1
ATOM 2446 C CA . SER A 1 332 ? 2.794 -4.478 -6.403 1.00 96.81 332 SER A CA 1
ATOM 2447 C C . SER A 1 332 ? 1.726 -3.518 -5.874 1.00 96.81 332 SER A C 1
ATOM 2449 O O . SER A 1 332 ? 0.905 -2.968 -6.622 1.00 96.81 332 SER A O 1
ATOM 2451 N N . SER A 1 333 ? 1.718 -3.302 -4.563 1.00 97.56 333 SER A N 1
ATOM 2452 C CA . SER A 1 333 ? 0.863 -2.300 -3.937 1.00 97.56 333 SER A CA 1
ATOM 2453 C C . SER A 1 333 ? 1.598 -1.514 -2.865 1.00 97.56 333 SER A C 1
ATOM 2455 O O . SER A 1 333 ? 2.517 -2.007 -2.213 1.00 97.56 333 SER A O 1
ATOM 2457 N N . LEU A 1 334 ? 1.214 -0.252 -2.718 1.00 97.69 334 LEU A N 1
ATOM 2458 C CA . LEU A 1 334 ? 1.648 0.610 -1.631 1.00 97.69 334 LEU A CA 1
ATOM 2459 C C . LEU A 1 334 ? 0.485 0.702 -0.647 1.00 97.69 334 LEU A C 1
ATOM 2461 O O . LEU A 1 334 ? -0.631 1.076 -1.005 1.00 97.69 334 LEU A O 1
ATOM 2465 N N . MET A 1 335 ? 0.748 0.326 0.593 1.00 97.94 335 MET A N 1
ATOM 2466 C CA . MET A 1 335 ? -0.163 0.505 1.706 1.00 97.94 335 MET A CA 1
ATOM 2467 C C . MET A 1 335 ? 0.192 1.801 2.415 1.00 97.94 335 MET A C 1
ATOM 2469 O O . MET A 1 335 ? 1.335 1.953 2.835 1.00 97.94 335 MET A O 1
ATOM 2473 N N . VAL A 1 336 ? -0.765 2.709 2.575 1.00 97.81 336 VAL A N 1
ATOM 2474 C CA . VAL A 1 336 ? -0.572 3.963 3.318 1.00 97.81 336 VAL A CA 1
ATOM 2475 C C . VAL A 1 336 ? -1.571 4.010 4.467 1.00 97.81 336 VAL A C 1
ATOM 2477 O O . VAL A 1 336 ? -2.742 3.682 4.273 1.00 97.81 336 VAL A O 1
ATOM 2480 N N . LEU A 1 337 ? -1.097 4.372 5.659 1.00 97.50 337 LEU A N 1
ATOM 2481 C CA . LEU A 1 337 ? -1.859 4.415 6.907 1.00 97.50 337 LEU A CA 1
ATOM 2482 C C . LEU A 1 337 ? -1.933 5.858 7.419 1.00 97.50 337 LEU A C 1
ATOM 2484 O O . LEU A 1 337 ? -0.901 6.515 7.530 1.00 97.50 337 LEU A O 1
ATOM 2488 N N . TRP A 1 338 ? -3.116 6.320 7.811 1.00 97.56 338 TRP A N 1
ATOM 2489 C CA . TRP A 1 338 ? -3.380 7.628 8.414 1.00 97.56 338 TRP A CA 1
ATOM 2490 C C . TRP A 1 338 ? -3.972 7.483 9.817 1.00 97.56 338 TRP A C 1
ATOM 2492 O O . TRP A 1 338 ? -4.645 6.498 10.134 1.00 97.56 338 TRP A O 1
ATOM 2502 N N . THR A 1 339 ? -3.732 8.485 10.666 1.00 95.00 339 THR A N 1
ATOM 2503 C CA . THR A 1 339 ? -4.309 8.557 12.021 1.00 95.00 339 THR A CA 1
ATOM 2504 C C . THR A 1 339 ? -5.721 9.138 12.044 1.00 95.00 339 THR A C 1
ATOM 2506 O O . THR A 1 339 ? -6.480 8.855 12.967 1.00 95.00 339 THR A O 1
ATOM 2509 N N . SER A 1 340 ? -6.071 9.934 11.038 1.00 96.00 340 SER A N 1
ATOM 2510 C CA . SER A 1 340 ? -7.383 10.544 10.827 1.00 96.00 340 SER A CA 1
ATOM 2511 C C . SER A 1 340 ? -7.840 10.303 9.389 1.00 96.00 340 SER A C 1
ATOM 2513 O O . SER A 1 340 ? -7.060 9.857 8.548 1.00 96.00 340 SER A O 1
ATOM 2515 N N . ASN A 1 341 ? -9.117 10.558 9.100 1.00 97.19 341 ASN A N 1
ATOM 2516 C CA . ASN A 1 341 ? -9.648 10.388 7.752 1.00 97.19 341 ASN A CA 1
ATOM 2517 C C . ASN A 1 341 ? -9.007 11.430 6.810 1.00 97.19 341 ASN A C 1
ATOM 2519 O O . ASN A 1 341 ? -9.288 12.618 6.980 1.00 97.19 341 ASN A O 1
ATOM 2523 N N . PRO A 1 342 ? -8.209 11.030 5.799 1.00 96.81 342 PRO A N 1
ATOM 2524 C CA . PRO A 1 342 ? -7.541 11.975 4.902 1.00 96.81 342 PRO A CA 1
ATOM 2525 C C . PRO A 1 342 ? -8.506 12.766 4.001 1.00 96.81 342 PRO A C 1
ATOM 2527 O O . PRO A 1 342 ? -8.096 13.756 3.402 1.00 96.81 342 PRO A O 1
ATOM 2530 N N . ASN A 1 343 ? -9.782 12.367 3.910 1.00 95.75 343 ASN A N 1
ATOM 2531 C CA . ASN A 1 343 ? -10.826 13.124 3.209 1.00 95.75 343 ASN A CA 1
ATOM 2532 C C . ASN A 1 343 ? -11.518 14.184 4.089 1.00 95.75 343 ASN A C 1
ATOM 2534 O O . ASN A 1 343 ? -12.248 15.019 3.561 1.00 95.75 343 ASN A O 1
ATOM 2538 N N . GLY A 1 344 ? -11.360 14.119 5.415 1.00 85.25 344 GLY A N 1
ATOM 2539 C CA . GLY A 1 344 ? -12.170 14.867 6.385 1.00 85.25 344 GLY A CA 1
ATOM 2540 C C . GLY A 1 344 ? -11.433 16.003 7.089 1.00 85.25 344 GLY A C 1
ATOM 2541 O O . GLY A 1 344 ? -11.635 16.161 8.289 1.00 85.25 344 GLY A O 1
ATOM 2542 N N . GLY A 1 345 ? -10.553 16.710 6.373 1.00 58.00 345 GLY A N 1
ATOM 2543 C CA . GLY A 1 345 ? -9.796 17.852 6.906 1.00 58.00 345 GLY A CA 1
ATOM 2544 C C . GLY A 1 345 ? -10.664 18.940 7.529 1.00 58.00 345 GLY A C 1
ATOM 2545 O O . GLY A 1 345 ? -11.790 19.161 7.028 1.00 58.00 345 GLY A O 1
#

Radius of gyration: 36.91 Å; Cα contacts (8 Å, |Δi|>4): 287; chains: 1; bounding box: 66×118×93 Å

Solvent-accessible surface area (backbone atoms only — not comparable to full-atom values): 22354 Å² total; per-residue (Å²): 141,81,89,82,84,82,89,82,86,90,85,88,67,72,73,69,61,72,70,35,71,64,49,49,50,54,48,48,53,50,48,50,64,68,69,47,82,70,76,60,90,78,54,57,68,68,57,55,52,51,52,53,50,50,53,52,50,49,54,52,51,49,41,49,72,69,52,76,51,80,57,93,73,56,68,71,63,56,72,66,35,70,69,50,54,52,53,52,50,53,51,53,46,61,74,66,56,76,85,66,77,72,78,73,80,81,73,86,77,79,86,77,92,77,82,89,76,90,75,81,83,86,81,68,88,86,79,81,82,79,76,77,81,78,79,82,77,77,78,75,79,82,78,78,77,80,78,79,82,79,81,74,82,83,76,78,85,76,83,78,80,78,83,76,83,82,81,78,87,79,79,81,84,79,84,84,79,91,75,84,89,78,94,67,88,77,77,85,78,72,85,77,72,80,75,73,82,74,75,77,76,87,65,43,66,58,61,41,48,51,53,58,56,52,55,75,48,35,56,79,60,76,40,51,78,41,41,92,72,22,55,78,50,44,87,44,30,76,80,73,37,31,78,62,70,30,8,71,50,31,58,74,45,56,96,87,58,64,42,40,71,86,43,81,52,24,46,31,89,69,52,74,48,63,44,29,32,74,35,42,36,70,59,47,52,54,38,50,54,60,68,35,59,85,75,44,56,41,81,44,77,77,52,70,52,69,91,25,61,26,28,36,36,19,44,81,87,66,52,71,36,34,25,38,34,50,44,52,29,87,73,20,16,42,37,42,33,22,66,56,63,88,86,69,122

Foldseek 3Di:
DDDDDDPDDDDPDDVVVCPDVLNVVVVVVVCVVVPPPPVCVPPPLVVVVVVVVVVVVVNVVCCVVVCVCVDPDDVVNCVPDVVNVVVVVVVVCVSPDPPDPPPDPPDPDDDDDDDDDDDDPPPDPPPPDDDDDDDDDDDDPDDDDDDDDDDDDDDDDDDDDDDDDDDDDDDDDDDDDDDDDDDDDDDPDDPDPPDPPDDDDDDLPVVVVVLVVCVVVVVVLVKDWPLVVADDECVQFPLSLVPQFFFPVRPVDDPVDGHHQPDPRGGPPQWPTKTKIQAFQVVSVVSSCVVCVVQQWDWAFDDDTSNWTKTFTAHNVRDGQKIWTWTDGDNITMIIIGRDDPVPD